Protein 6EWN (pdb70)

Sequence (198 aa):
SFLPAAELEETPEALLLKVELPGMMDPKDIDVQVTAEAVSISGERKSETKKTETEGMMKRTEFRRYGKFQRVIPLPVRIQNTSVKAEYKDGILHLTLPKAEEESFLPAAELEETPEALLLKVELPGMDPKDIDVQVTAEAVSISGERKSETKTETEGMKRTEFRYGKFQRVIPLPVRIQNTSVKAEYKDGILHLTLPKAEEE

Radius of gyration: 24.44 Å; Cα contacts (8 Å, |Δi|>4): 296; chains: 2; bounding box: 48×80×47 Å

InterPro domains:
  IPR002068 Alpha crystallin/Hsp20 domain [PF00011] (45-142)
  IPR002068 Alpha crystallin/Hsp20 domain [PS01031] 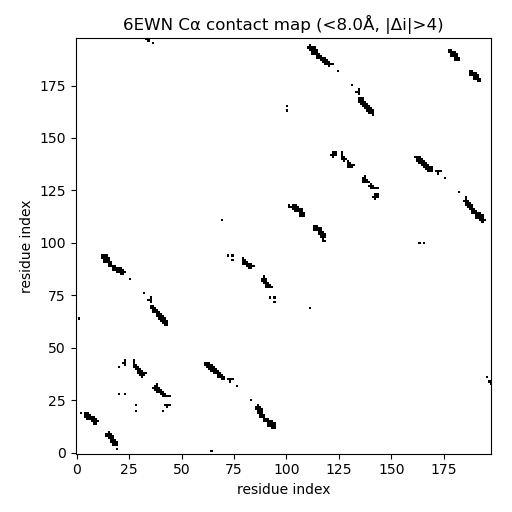(33-145)
  IPR008978 HSP20-like chaperone [G3DSA:2.60.40.790] (3-144)
  IPR008978 HSP20-like chaperone [SSF49764] (12-143)
  IPR031107 Small heat shock protein [PTHR11527] (38-138)

B-factor: mean 16.12, std 9.1, range [0.58, 52.55]

Structure (mmCIF, N/CA/C/O backbone):
data_6EWN
#
_entry.id   6EWN
#
_cell.length_a   88.650
_cell.length_b   88.650
_cell.length_c   114.300
_cell.angle_alpha   90.000
_cell.angle_beta   90.000
_cell.angle_gamma   90.000
#
_symmetry.space_group_name_H-M   'I 41'
#
loop_
_entity.id
_entity.type
_entity.pdbx_description
1 polymer HspA
2 non-polymer UREA
3 water water
#
loop_
_atom_site.group_PDB
_atom_site.id
_atom_site.type_symbol
_atom_site.label_atom_id
_atom_site.label_alt_id
_atom_site.label_comp_id
_atom_site.label_asym_id
_atom_site.label_entity_id
_atom_site.label_seq_id
_atom_site.pdbx_PDB_ins_code
_atom_site.Cartn_x
_atom_site.Cartn_y
_atom_site.Cartn_z
_atom_site.occupancy
_atom_site.B_iso_or_equiv
_atom_site.auth_seq_id
_atom_site.auth_comp_id
_atom_site.auth_asym_id
_atom_site.auth_atom_id
_atom_site.pdbx_PDB_model_num
ATOM 1 N N . SER A 1 1 ? 22.945 -29.591 -4.209 1.00 3.51 37 SER A N 1
ATOM 2 C CA . SER A 1 1 ? 22.573 -28.621 -5.231 1.00 22.55 37 SER A CA 1
ATOM 3 C C . SER A 1 1 ? 21.074 -28.686 -5.411 1.00 15.49 37 SER A C 1
ATOM 4 O O . SER A 1 1 ? 20.415 -29.527 -4.791 1.00 19.60 37 SER A O 1
ATOM 7 N N . PHE A 1 2 ? 20.566 -27.790 -6.261 1.00 22.73 38 PHE A N 1
ATOM 8 C CA . PHE A 1 2 ? 19.136 -27.581 -6.500 1.00 9.57 38 PHE A CA 1
ATOM 9 C C . PHE A 1 2 ? 18.772 -27.838 -7.978 1.00 9.64 38 PHE A C 1
ATOM 10 O O . PHE A 1 2 ? 19.478 -28.611 -8.625 1.00 7.62 38 PHE A O 1
ATOM 18 N N . LEU A 1 3 ? 17.633 -27.311 -8.499 1.00 21.25 39 LEU A N 1
ATOM 19 C CA . LEU A 1 3 ? 17.327 -27.327 -9.943 1.00 8.63 39 LEU A CA 1
ATOM 20 C C . LEU A 1 3 ? 16.793 -25.984 -10.452 1.00 23.94 39 LEU A C 1
ATOM 21 O O . LEU A 1 3 ? 16.055 -25.274 -9.747 1.00 7.15 39 LEU A O 1
ATOM 26 N N . PRO A 1 4 ? 17.138 -25.612 -11.724 1.00 27.08 40 PRO A N 1
ATOM 27 C CA . PRO A 1 4 ? 16.484 -24.463 -12.359 1.00 34.69 40 PRO A CA 1
ATOM 28 C C . PRO A 1 4 ? 15.106 -24.853 -12.892 1.00 41.39 40 PRO A C 1
ATOM 29 O O . PRO A 1 4 ? 14.203 -24.014 -13.026 1.00 24.90 40 PRO A O 1
ATOM 33 N N . ALA A 1 5 ? 14.939 -26.153 -13.191 1.00 30.68 41 ALA A N 1
ATOM 34 C CA . ALA A 1 5 ? 13.707 -26.704 -13.754 1.00 14.63 41 ALA A CA 1
ATOM 35 C C . ALA A 1 5 ? 12.768 -27.245 -12.695 1.00 20.10 41 ALA A C 1
ATOM 36 O O . ALA A 1 5 ? 11.977 -28.160 -12.980 1.00 17.90 41 ALA A O 1
ATOM 38 N N . ALA A 1 6 ? 12.857 -26.740 -11.467 1.00 15.18 42 ALA A N 1
ATOM 39 C CA . ALA A 1 6 ? 11.972 -27.160 -10.385 1.00 16.86 42 ALA A CA 1
ATOM 40 C C . ALA A 1 6 ? 11.185 -25.908 -9.965 1.00 16.77 42 ALA A C 1
ATOM 41 O O . ALA A 1 6 ? 11.656 -25.050 -9.207 1.00 15.71 42 ALA A O 1
ATOM 43 N N . GLU A 1 7 ? 9.990 -25.763 -10.516 1.00 15.23 43 GLU A N 1
ATOM 44 C CA . GLU A 1 7 ? 9.214 -24.554 -10.309 1.00 12.07 43 GLU A CA 1
ATOM 45 C C . GLU A 1 7 ? 7.834 -24.892 -9.771 1.00 17.77 43 GLU A C 1
ATOM 46 O O . GLU A 1 7 ? 7.240 -25.895 -10.166 1.00 18.64 43 GLU A O 1
ATOM 52 N N . LEU A 1 8 ? 7.330 -24.065 -8.853 1.00 12.14 44 LEU A N 1
ATOM 53 C CA . LEU A 1 8 ? 6.044 -24.323 -8.199 1.00 16.09 44 LEU A CA 1
ATOM 54 C C . LEU A 1 8 ? 5.011 -23.310 -8.694 1.00 13.42 44 LEU A C 1
ATOM 55 O O . LEU A 1 8 ? 5.092 -22.110 -8.404 1.00 7.43 44 LEU A O 1
ATOM 60 N N . GLU A 1 9 ? 4.033 -23.812 -9.431 1.00 18.72 45 GLU A N 1
ATOM 61 C CA . GLU A 1 9 ? 2.930 -23.031 -9.951 1.00 4.54 45 GLU A CA 1
ATOM 62 C C . GLU A 1 9 ? 1.765 -22.984 -8.973 1.00 11.42 45 GLU A C 1
ATOM 63 O O . GLU A 1 9 ? 1.970 -23.106 -7.765 1.00 15.30 45 GLU A O 1
ATOM 69 N N . GLU A 1 10 ? 0.545 -22.780 -9.489 1.00 16.14 46 GLU A N 1
ATOM 70 C CA . GLU A 1 10 ? -0.689 -22.721 -8.700 1.00 19.81 46 GLU A CA 1
ATOM 71 C C . GLU A 1 10 ? -1.719 -21.889 -9.451 1.00 28.78 46 GLU A C 1
ATOM 72 O O . GLU A 1 10 ? -2.167 -20.855 -8.950 1.00 39.27 46 GLU A O 1
ATOM 78 N N . THR A 1 11 ? -2.087 -22.305 -10.662 1.00 32.07 47 THR A N 1
ATOM 79 C CA . THR A 1 11 ? -3.199 -21.643 -11.338 1.00 12.43 47 THR A CA 1
ATOM 80 C C . THR A 1 11 ? -4.430 -21.845 -10.469 1.00 15.96 47 THR A C 1
ATOM 81 O O . THR A 1 11 ? -4.393 -22.659 -9.536 1.00 25.21 47 THR A O 1
ATOM 85 N N . PRO A 1 12 ? -5.534 -21.141 -10.726 1.00 12.00 48 PRO A N 1
ATOM 86 C CA . PRO A 1 12 ? -6.660 -21.209 -9.784 1.00 23.68 48 PRO A CA 1
ATOM 87 C C . PRO A 1 12 ? -7.264 -22.588 -9.701 1.00 13.03 48 PRO A C 1
ATOM 88 O O . PRO A 1 12 ? -8.075 -22.834 -8.802 1.00 16.65 48 PRO A O 1
ATOM 92 N N . GLU A 1 13 ? -6.900 -23.486 -10.617 1.00 14.40 49 GLU A N 1
ATOM 93 C CA . GLU A 1 13 ? -7.556 -24.779 -10.757 1.00 21.33 49 GLU A CA 1
ATOM 94 C C . GLU A 1 13 ? -6.693 -25.939 -10.270 1.00 19.32 49 GLU A C 1
ATOM 95 O O . GLU A 1 13 ? -6.994 -27.095 -10.560 1.00 25.13 49 GLU A O 1
ATOM 101 N N . ALA A 1 14 ? -5.619 -25.655 -9.542 1.00 37.29 50 ALA A N 1
ATOM 102 C CA . ALA A 1 14 ? -4.847 -26.696 -8.874 1.00 20.73 50 ALA A CA 1
ATOM 103 C C . ALA A 1 14 ? -3.552 -26.086 -8.359 1.00 15.44 50 ALA A C 1
ATOM 104 O O . ALA A 1 14 ? -3.084 -25.076 -8.894 1.00 7.69 50 ALA A O 1
ATOM 106 N N . LEU A 1 15 ? -3.047 -26.650 -7.263 1.00 16.57 51 LEU A N 1
ATOM 107 C CA . LEU A 1 15 ? -1.657 -26.516 -6.848 1.00 14.95 51 LEU A CA 1
ATOM 108 C C . LEU A 1 15 ? -0.831 -27.583 -7.562 1.00 17.02 51 LEU A C 1
ATOM 109 O O . LEU A 1 15 ? -0.956 -28.787 -7.286 1.00 7.67 51 LEU A O 1
ATOM 114 N N . LEU A 1 16 ? 0.022 -27.112 -8.469 1.00 6.59 52 LEU A N 1
ATOM 115 C CA . LEU A 1 16 ? 0.913 -27.888 -9.311 1.00 5.20 52 LEU A CA 1
ATOM 116 C C . LEU A 1 16 ? 2.361 -27.488 -9.021 1.00 7.18 52 LEU A C 1
ATOM 117 O O . LEU A 1 16 ? 2.647 -26.917 -7.974 1.00 10.71 52 LEU A O 1
ATOM 122 N N . LEU A 1 17 ? 3.259 -27.752 -9.967 1.00 20.50 53 LEU A N 1
ATOM 123 C CA . LEU A 1 17 ? 4.711 -27.598 -9.854 1.00 25.33 53 LEU A CA 1
ATOM 124 C C . LEU A 1 17 ? 5.340 -28.510 -10.899 1.00 35.69 53 LEU A C 1
ATOM 125 O O . LEU A 1 17 ? 4.812 -29.595 -11.190 1.00 14.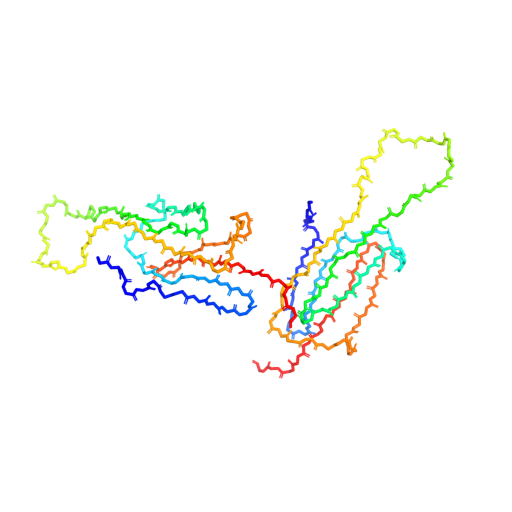64 53 LEU A O 1
ATOM 130 N N . LYS A 1 18 ? 6.467 -28.069 -11.459 1.00 52.55 54 LYS A N 1
ATOM 131 C CA . LYS A 1 18 ? 7.273 -28.844 -12.390 1.00 24.29 54 LYS A CA 1
ATOM 132 C C . LYS A 1 18 ? 8.527 -29.365 -11.707 1.00 12.71 54 LYS A C 1
ATOM 133 O O . LYS A 1 18 ? 9.115 -28.700 -10.857 1.00 24.08 54 LYS A O 1
ATOM 139 N N . VAL A 1 19 ? 8.959 -30.545 -12.130 1.00 24.94 55 VAL A N 1
ATOM 140 C CA . VAL A 1 19 ? 10.117 -31.203 -11.550 1.00 18.76 55 VAL A CA 1
ATOM 141 C C . VAL A 1 19 ? 10.979 -31.749 -12.666 1.00 14.25 55 VAL A C 1
ATOM 142 O O . VAL A 1 19 ? 10.470 -32.336 -13.626 1.00 5.42 55 VAL A O 1
ATOM 146 N N . GLU A 1 20 ? 12.292 -31.574 -12.500 1.00 14.34 56 GLU A N 1
ATOM 147 C CA . GLU A 1 20 ? 13.314 -32.108 -13.395 1.00 4.57 56 GLU A CA 1
ATOM 148 C C . GLU A 1 20 ? 13.856 -33.369 -12.741 1.00 18.01 56 GLU A C 1
ATOM 149 O O . GLU A 1 20 ? 14.949 -33.405 -12.154 1.00 12.52 56 GLU A O 1
ATOM 155 N N . LEU A 1 21 ? 13.036 -34.396 -12.853 1.00 20.35 57 LEU A N 1
ATOM 156 C CA . LEU A 1 21 ? 13.299 -35.784 -12.565 1.00 10.38 57 LEU A CA 1
ATOM 157 C C . LEU A 1 21 ? 13.320 -36.586 -13.865 1.00 18.52 57 LEU A C 1
ATOM 158 O O . LEU A 1 21 ? 12.441 -37.442 -14.034 1.00 27.13 57 LEU A O 1
ATOM 163 N N . PRO A 1 22 ? 14.291 -36.350 -14.789 1.00 14.08 58 PRO A N 1
ATOM 164 C CA . PRO A 1 22 ? 14.320 -37.113 -16.052 1.00 11.14 58 PRO A CA 1
ATOM 165 C C . PRO A 1 22 ? 14.776 -38.557 -15.904 1.00 16.21 58 PRO A C 1
ATOM 166 O O . PRO A 1 22 ? 15.668 -38.880 -15.118 1.00 38.37 58 PRO A O 1
ATOM 170 N N . GLY A 1 23 ? 14.174 -39.418 -16.737 1.00 25.94 59 GLY A N 1
ATOM 171 C CA . GLY A 1 23 ? 14.447 -40.845 -16.817 1.00 15.23 59 GLY A CA 1
ATOM 172 C C . GLY A 1 23 ? 14.616 -41.531 -15.491 1.00 15.86 59 GLY A C 1
ATOM 173 O O . GLY A 1 23 ? 15.726 -41.580 -14.968 1.00 10.75 59 GLY A O 1
ATOM 174 N N . MET A 1 24 ? 13.483 -42.048 -15.020 1.00 18.86 60 MET A N 1
ATOM 175 C CA A MET A 1 24 ? 13.667 -42.793 -13.590 0.50 28.74 60 MET A CA 1
ATOM 176 C CA B MET A 1 24 ? 13.738 -42.753 -13.624 0.50 28.74 60 MET A CA 1
ATOM 177 C C . MET A 1 24 ? 12.382 -43.508 -13.057 1.00 28.40 60 MET A C 1
ATOM 178 O O . MET A 1 24 ? 11.481 -43.131 -12.253 1.00 24.56 60 MET A O 1
ATOM 187 N N . ASP A 1 25 ? 12.200 -44.571 -13.856 1.00 33.34 61 ASP A N 1
ATOM 188 C CA . ASP A 1 25 ? 11.010 -45.384 -13.703 1.00 25.84 61 ASP A CA 1
ATOM 189 C C . ASP A 1 25 ? 10.434 -45.162 -12.311 1.00 28.00 61 ASP A C 1
ATOM 190 O O . ASP A 1 25 ? 11.102 -44.600 -11.441 1.00 19.31 61 ASP A O 1
ATOM 195 N N . PRO A 1 26 ? 9.237 -45.584 -12.056 1.00 14.17 62 PRO A N 1
ATOM 196 C CA . PRO A 1 26 ? 8.659 -45.397 -10.716 1.00 31.92 62 PRO A CA 1
ATOM 197 C C . PRO A 1 26 ? 9.578 -45.824 -9.579 1.00 22.60 62 PRO A C 1
ATOM 198 O O . PRO A 1 26 ? 9.407 -45.403 -8.427 1.00 10.40 62 PRO A O 1
ATOM 202 N N . LYS A 1 27 ? 10.552 -46.675 -9.904 1.00 38.17 63 LYS A N 1
ATOM 203 C CA . LYS A 1 27 ? 11.469 -47.243 -8.938 1.00 14.75 63 LYS A CA 1
ATOM 204 C C . LYS A 1 27 ? 12.673 -46.375 -8.733 1.00 13.77 63 LYS A C 1
ATOM 205 O O . LYS A 1 27 ? 13.598 -46.780 -8.027 1.00 17.68 63 LYS A O 1
ATOM 211 N N . ASP A 1 28 ? 12.686 -45.210 -9.362 1.00 33.48 64 ASP A N 1
ATOM 212 C CA . ASP A 1 28 ? 13.766 -44.253 -9.245 1.00 15.67 64 ASP A CA 1
ATOM 213 C C . ASP A 1 28 ? 13.318 -42.911 -8.682 1.00 13.28 64 ASP A C 1
ATOM 214 O O . ASP A 1 28 ? 14.158 -42.028 -8.470 1.00 12.95 64 ASP A O 1
ATOM 219 N N . ILE A 1 29 ? 12.027 -42.723 -8.441 1.00 21.68 65 ILE A N 1
ATOM 220 C CA . ILE A 1 29 ? 11.535 -41.505 -7.809 1.00 22.77 65 ILE A CA 1
ATOM 221 C C . ILE A 1 29 ? 10.844 -41.872 -6.496 1.00 17.99 65 ILE A C 1
ATOM 222 O O . ILE A 1 29 ? 10.720 -43.051 -6.155 1.00 13.29 65 ILE A O 1
ATOM 227 N N . ASP A 1 30 ? 10.390 -40.865 -5.750 1.00 14.91 66 ASP A N 1
ATOM 228 C CA . ASP A 1 30 ? 9.587 -41.090 -4.558 1.00 17.44 66 ASP A CA 1
ATOM 229 C C . ASP A 1 30 ? 8.939 -39.777 -4.167 1.00 18.22 66 ASP A C 1
ATOM 230 O O . ASP A 1 30 ? 9.558 -38.718 -4.299 1.00 19.06 66 ASP A O 1
ATOM 235 N N . VAL A 1 31 ? 7.696 -39.859 -3.684 1.00 31.10 67 VAL A N 1
ATOM 236 C CA . VAL A 1 31 ? 6.877 -38.682 -3.401 1.00 23.73 67 VAL A CA 1
ATOM 237 C C . VAL A 1 31 ? 6.099 -38.948 -2.128 1.00 8.69 67 VAL A C 1
ATOM 238 O O . VAL A 1 31 ? 5.193 -39.775 -2.130 1.00 11.06 67 VAL A O 1
ATOM 242 N N . GLN A 1 32 ? 6.422 -38.236 -1.061 1.00 10.05 68 GLN A N 1
ATOM 243 C CA . GLN A 1 32 ? 5.787 -38.435 0.231 1.00 6.40 68 GLN A CA 1
ATOM 244 C C . GLN A 1 32 ? 5.292 -37.104 0.75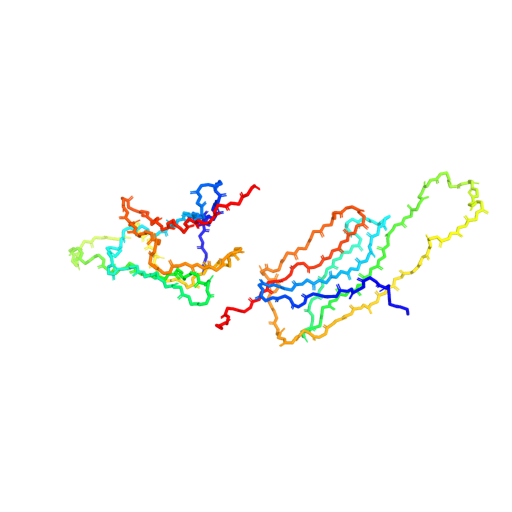8 1.00 17.64 68 GLN A C 1
ATOM 245 O O . GLN A 1 32 ? 5.936 -36.080 0.536 1.00 21.14 68 GLN A O 1
ATOM 251 N N . VAL A 1 33 ? 4.135 -37.110 1.427 1.00 25.23 69 VAL A N 1
ATOM 252 C CA . VAL A 1 33 ? 3.662 -35.946 2.171 1.00 22.84 69 VAL A CA 1
ATOM 253 C C . VAL A 1 33 ? 3.732 -36.227 3.663 1.00 16.60 69 VAL A C 1
ATOM 254 O O . VAL A 1 33 ? 3.246 -37.256 4.139 1.00 7.69 69 VAL A O 1
ATOM 258 N N . THR A 1 34 ? 4.313 -35.294 4.408 1.00 19.72 70 THR A N 1
ATOM 259 C CA . THR A 1 34 ? 4.546 -35.515 5.826 1.00 24.93 70 THR A CA 1
ATOM 260 C C . THR A 1 34 ? 4.189 -34.220 6.542 1.00 22.82 70 THR A C 1
ATOM 261 O O . THR A 1 34 ? 5.005 -33.299 6.613 1.00 23.14 70 THR A O 1
ATOM 265 N N . ALA A 1 35 ? 2.969 -34.174 7.084 1.00 30.98 71 ALA A N 1
ATOM 266 C CA . ALA A 1 35 ? 2.372 -32.944 7.588 1.00 15.91 71 ALA A CA 1
ATOM 267 C C . ALA A 1 35 ? 2.415 -31.843 6.535 1.00 13.03 71 ALA A C 1
ATOM 268 O O . ALA A 1 35 ? 3.339 -31.028 6.551 1.00 20.33 71 ALA A O 1
ATOM 270 N N . GLU A 1 36 ? 1.422 -31.843 5.622 1.00 16.55 72 GLU A N 1
ATOM 271 C CA . GLU A 1 36 ? 1.276 -30.986 4.446 1.00 10.50 72 GLU A CA 1
ATOM 272 C C . GLU A 1 36 ? 2.583 -30.632 3.765 1.00 14.74 72 GLU A C 1
ATOM 273 O O . GLU A 1 36 ? 2.678 -29.573 3.130 1.00 19.41 72 GLU A O 1
ATOM 279 N N . ALA A 1 37 ? 3.581 -31.510 3.865 1.00 26.42 73 ALA A N 1
ATOM 280 C CA . ALA A 1 37 ? 4.930 -31.245 3.376 1.00 19.92 73 ALA A CA 1
ATOM 281 C C . ALA A 1 37 ? 5.288 -32.302 2.333 1.00 13.01 73 ALA A C 1
ATOM 282 O O . ALA A 1 37 ? 5.700 -33.412 2.678 1.00 14.35 73 ALA A O 1
ATOM 284 N N . VAL A 1 38 ? 5.168 -31.914 1.064 1.00 7.61 74 VAL A N 1
ATOM 285 C CA . VAL A 1 38 ? 5.363 -32.803 -0.071 1.00 11.43 74 VAL A CA 1
ATOM 286 C C . VAL A 1 38 ? 6.867 -32.922 -0.328 1.00 29.18 74 VAL A C 1
ATOM 287 O O . VAL A 1 38 ? 7.563 -31.908 -0.413 1.00 23.71 74 VAL A O 1
ATOM 291 N N . SER A 1 39 ? 7.385 -34.151 -0.422 1.00 8.70 75 SER A N 1
ATOM 292 C CA . SER A 1 39 ? 8.815 -34.378 -0.490 1.00 8.71 75 SER A CA 1
ATOM 293 C C . SER A 1 39 ? 9.232 -34.753 -1.902 1.00 6.15 75 SER A C 1
ATOM 294 O O . SER A 1 39 ? 8.585 -35.576 -2.553 1.00 4.84 75 SER A O 1
ATOM 297 N N . ILE A 1 40 ? 10.361 -34.177 -2.360 1.00 28.56 76 ILE A N 1
ATOM 298 C CA . ILE A 1 40 ? 11.059 -34.612 -3.587 1.00 12.93 76 ILE A CA 1
ATOM 299 C C . ILE A 1 40 ? 12.304 -35.430 -3.226 1.00 10.98 76 ILE A C 1
ATOM 300 O O . ILE A 1 40 ? 13.073 -35.068 -2.324 1.00 15.26 76 ILE A O 1
ATOM 305 N N . SER A 1 41 ? 12.511 -36.535 -3.947 1.00 17.23 77 SER A N 1
ATOM 306 C CA . SER A 1 41 ? 13.536 -37.518 -3.589 1.00 11.58 77 SER A CA 1
ATOM 307 C C . SER A 1 41 ? 13.613 -38.580 -4.669 1.00 17.19 77 SER A C 1
ATOM 308 O O . SER A 1 41 ? 12.568 -39.082 -5.102 1.00 17.94 77 SER A O 1
ATOM 311 N N . GLY A 1 42 ? 14.834 -38.892 -5.131 1.00 10.29 78 GLY A N 1
ATOM 312 C CA . GLY A 1 42 ? 15.026 -39.810 -6.248 1.00 12.50 78 GLY A CA 1
ATOM 313 C C . GLY A 1 42 ? 16.500 -39.997 -6.521 1.00 6.19 78 GLY A C 1
ATOM 314 O O . GLY A 1 42 ? 17.345 -39.350 -5.906 1.00 9.77 78 GLY A O 1
ATOM 315 N N . GLU A 1 43 ? 16.790 -40.934 -7.438 1.00 10.45 79 GLU A N 1
ATOM 316 C CA . GLU A 1 43 ? 18.133 -41.199 -7.972 1.00 2.96 79 GLU A CA 1
ATOM 317 C C . GLU A 1 43 ? 18.147 -42.076 -9.220 1.00 7.34 79 GLU A C 1
ATOM 318 O O . GLU A 1 43 ? 17.618 -43.190 -9.219 1.00 10.13 79 GLU A O 1
ATOM 324 N N . ARG A 1 44 ? 18.834 -41.618 -10.268 1.00 23.75 80 ARG A N 1
ATOM 325 C CA . ARG A 1 44 ? 18.992 -42.415 -11.483 1.00 14.75 80 ARG A CA 1
ATOM 326 C C . ARG A 1 44 ? 20.090 -43.461 -11.304 1.00 13.52 80 ARG A C 1
ATOM 327 O O . ARG A 1 44 ? 21.260 -43.110 -11.114 1.00 15.47 80 ARG A O 1
ATOM 335 N N . LYS A 1 45 ? 19.717 -44.736 -11.423 1.00 21.55 81 LYS A N 1
ATOM 336 C CA . LYS A 1 45 ? 20.636 -45.853 -11.257 1.00 31.45 81 LYS A CA 1
ATOM 337 C C . LYS A 1 45 ? 21.618 -45.933 -12.443 1.00 21.32 81 LYS A C 1
ATOM 338 O O . LYS A 1 45 ? 21.508 -45.228 -13.452 1.00 25.81 81 LYS A O 1
ATOM 344 N N . SER A 1 46 ? 22.605 -46.789 -12.326 1.00 24.00 82 SER A N 1
ATOM 345 C CA . SER A 1 46 ? 23.533 -46.912 -13.436 1.00 15.50 82 SER A CA 1
ATOM 346 C C . SER A 1 46 ? 22.833 -47.510 -14.657 1.00 18.39 82 SER A C 1
ATOM 347 O O . SER A 1 46 ? 22.176 -48.554 -14.577 1.00 18.79 82 SER A O 1
ATOM 350 N N . GLU A 1 47 ? 22.935 -46.815 -15.784 1.00 31.18 83 GLU A N 1
ATOM 351 C CA . GLU A 1 47 ? 22.584 -47.409 -17.073 1.00 15.03 83 GLU A CA 1
ATOM 352 C C . GLU A 1 47 ? 23.723 -48.340 -17.496 1.00 17.45 83 GLU A C 1
ATOM 353 O O . GLU A 1 47 ? 24.712 -47.924 -18.115 1.00 16.65 83 GLU A O 1
ATOM 359 N N . THR A 1 48 ? 23.582 -49.622 -17.133 1.00 14.11 84 THR A N 1
ATOM 360 C CA . THR A 1 48 ? 24.631 -50.626 -17.327 1.00 15.68 84 THR A CA 1
ATOM 361 C C . THR A 1 48 ? 24.560 -51.219 -18.734 1.00 19.64 84 THR A C 1
ATOM 362 O O . THR A 1 48 ? 24.436 -52.433 -18.946 1.00 11.76 84 THR A O 1
ATOM 366 N N . LYS A 1 49 ? 24.709 -50.316 -19.702 1.00 22.17 85 LYS A N 1
ATOM 367 C CA A LYS A 1 49 ? 24.707 -50.673 -21.113 0.72 21.65 85 LYS A CA 1
ATOM 368 C CA B LYS A 1 49 ? 24.711 -50.676 -21.112 0.28 21.59 85 LYS A CA 1
ATOM 369 C C . LYS A 1 49 ? 25.749 -51.769 -21.346 1.00 22.85 85 LYS A C 1
ATOM 370 O O . LYS A 1 49 ? 25.648 -52.856 -20.767 1.00 16.55 85 LYS A O 1
ATOM 381 N N . THR A 1 50 ? 26.768 -51.497 -22.166 1.00 19.02 86 THR A N 1
ATOM 382 C CA . THR A 1 50 ? 27.829 -52.447 -22.451 1.00 10.75 86 THR A CA 1
ATOM 383 C C . THR A 1 50 ? 28.990 -52.039 -21.564 1.00 11.15 86 THR A C 1
ATOM 384 O O . THR A 1 50 ? 29.516 -50.948 -21.701 1.00 14.94 86 THR A O 1
ATOM 388 N N . GLU A 1 51 ? 29.374 -52.888 -20.631 1.00 16.31 87 GLU A N 1
ATOM 389 C CA . GLU A 1 51 ? 30.357 -52.520 -19.622 1.00 2.97 87 GLU A CA 1
ATOM 390 C C . GLU A 1 51 ? 31.755 -52.261 -20.194 1.00 9.04 87 GLU A C 1
ATOM 391 O O . GLU A 1 51 ? 32.760 -52.309 -19.475 1.00 10.30 87 GLU A O 1
ATOM 397 N N . THR A 1 52 ? 31.825 -51.959 -21.483 1.00 11.78 88 THR A N 1
ATOM 398 C CA . THR A 1 52 ? 33.077 -51.754 -22.192 1.00 5.08 88 THR A CA 1
ATOM 399 C C . THR A 1 52 ? 33.032 -50.593 -23.173 1.00 8.70 88 THR A C 1
ATOM 400 O O . THR A 1 52 ? 34.097 -50.138 -23.577 1.00 3.66 88 THR A O 1
ATOM 404 N N . GLU A 1 53 ? 31.848 -50.074 -23.548 1.00 27.43 89 GLU A N 1
ATOM 405 C CA . GLU A 1 53 ? 31.682 -48.868 -24.375 1.00 30.34 89 GLU A CA 1
ATOM 406 C C . GLU A 1 53 ? 32.428 -47.656 -23.797 1.00 20.23 89 GLU A C 1
ATOM 407 O O . GLU A 1 53 ? 33.265 -47.808 -22.900 1.00 13.56 89 GLU A O 1
ATOM 413 N N . GLY A 1 54 ? 32.143 -46.460 -24.303 1.00 29.38 90 GLY A N 1
ATOM 414 C CA . GLY A 1 54 ? 32.821 -45.256 -23.820 1.00 3.47 90 GLY A CA 1
ATOM 415 C C . GLY A 1 54 ? 31.908 -44.258 -23.140 1.00 6.36 90 GLY A C 1
ATOM 416 O O . GLY A 1 54 ? 30.692 -44.413 -23.121 1.00 6.84 90 GLY A O 1
ATOM 417 N N . MET A 1 55 ? 32.516 -43.213 -22.577 1.00 9.87 91 MET A N 1
ATOM 418 C CA A MET A 1 55 ? 32.140 -42.082 -21.754 0.50 11.31 91 MET A CA 1
ATOM 419 C CA B MET A 1 55 ? 32.152 -42.037 -21.668 0.50 11.31 91 MET A CA 1
ATOM 420 C C . MET A 1 55 ? 33.189 -40.635 -21.863 1.00 12.72 91 MET A C 1
ATOM 421 O O . MET A 1 55 ? 33.165 -39.606 -21.194 1.00 9.87 91 MET A O 1
ATOM 430 N N . LYS A 1 56 ? 33.427 -40.639 -23.178 1.00 16.32 92 LYS A N 1
ATOM 431 C CA . LYS A 1 56 ? 33.976 -39.492 -23.914 1.00 8.83 92 LYS A CA 1
ATOM 432 C C . LYS A 1 56 ? 33.490 -38.252 -23.187 1.00 11.63 92 LYS A C 1
ATOM 433 O O . LYS A 1 56 ? 34.141 -37.723 -22.361 1.00 16.42 92 LYS A O 1
ATOM 439 N N . ARG A 1 57 ? 32.288 -37.841 -23.525 1.00 29.58 93 ARG A N 1
ATOM 440 C CA . ARG A 1 57 ? 31.619 -36.761 -22.794 1.00 26.66 93 ARG A CA 1
ATOM 441 C C . ARG A 1 57 ? 30.447 -37.378 -22.043 1.00 14.10 93 ARG A C 1
ATOM 442 O O . ARG A 1 57 ? 29.441 -37.767 -22.644 1.00 12.47 93 ARG A O 1
ATOM 450 N N . THR A 1 58 ? 30.609 -37.489 -20.724 1.00 31.46 94 THR A N 1
ATOM 451 C CA . THR A 1 58 ? 29.681 -38.185 -19.844 1.00 18.97 94 THR A CA 1
ATOM 452 C C . THR A 1 58 ? 29.076 -37.254 -18.790 1.00 33.82 94 THR A C 1
ATOM 453 O O . THR A 1 58 ? 28.555 -37.725 -17.765 1.00 30.06 94 THR A O 1
ATOM 457 N N . GLU A 1 59 ? 29.109 -35.944 -19.059 1.00 29.58 95 GLU A N 1
ATOM 458 C CA . GLU A 1 59 ? 28.721 -34.841 -18.168 1.00 16.50 95 GLU A CA 1
ATOM 459 C C . GLU A 1 59 ? 27.442 -35.050 -17.344 1.00 31.75 95 GLU A C 1
ATOM 460 O O . GLU A 1 59 ? 26.781 -34.067 -16.987 1.00 43.25 95 GLU A O 1
ATOM 466 N N . PHE A 1 60 ? 27.133 -36.293 -16.947 1.00 38.31 96 PHE A N 1
ATOM 467 C CA . PHE A 1 60 ? 25.773 -36.706 -16.607 1.00 13.34 96 PHE A CA 1
ATOM 468 C C . PHE A 1 60 ? 25.663 -37.138 -15.153 1.00 19.40 96 PHE A C 1
ATOM 469 O O . PHE A 1 60 ? 25.051 -38.172 -14.846 1.00 13.19 96 PHE A O 1
ATOM 477 N N . ARG A 1 61 ? 26.231 -36.322 -14.262 1.00 21.81 97 ARG A N 1
ATOM 478 C CA A ARG A 1 61 ? 26.382 -36.669 -12.844 0.63 14.56 97 ARG A CA 1
ATOM 479 C CA B ARG A 1 61 ? 26.379 -36.679 -12.847 0.37 14.38 97 ARG A CA 1
ATOM 480 C C . ARG A 1 61 ? 25.090 -36.352 -12.087 1.00 18.99 97 ARG A C 1
ATOM 481 O O . ARG A 1 61 ? 24.988 -35.408 -11.294 1.00 6.68 97 ARG A O 1
ATOM 496 N N . TYR A 1 62 ? 24.086 -37.177 -12.326 1.00 26.10 98 TYR A N 1
ATOM 497 C CA . TYR A 1 62 ? 22.846 -37.054 -11.593 1.00 10.04 98 TYR A CA 1
ATOM 498 C C . TYR A 1 62 ? 22.884 -37.966 -10.378 1.00 24.82 98 TYR A C 1
ATOM 499 O O . TYR A 1 62 ? 23.546 -39.010 -10.386 1.00 19.31 98 TYR A O 1
ATOM 508 N N . GLY A 1 63 ? 22.147 -37.559 -9.345 1.00 22.95 99 GLY A N 1
ATOM 509 C CA . GLY A 1 63 ? 22.075 -38.259 -8.086 1.00 19.79 99 GLY A CA 1
ATOM 510 C C . GLY A 1 63 ? 20.763 -38.003 -7.379 1.00 5.38 99 GLY A C 1
ATOM 511 O O . GLY A 1 63 ? 19.734 -38.066 -8.034 1.00 3.83 99 GLY A O 1
ATOM 512 N N . LYS A 1 64 ? 20.806 -37.715 -6.065 1.00 7.58 100 LYS A N 1
ATOM 513 C CA . LYS A 1 64 ? 19.656 -37.716 -5.162 1.00 16.00 100 LYS A CA 1
ATOM 514 C C . LYS A 1 64 ? 19.396 -36.337 -4.576 1.00 16.63 100 LYS A C 1
ATOM 515 O O . LYS A 1 64 ? 20.291 -35.499 -4.496 1.00 22.09 100 LYS A O 1
ATOM 521 N N . PHE A 1 65 ? 18.159 -36.129 -4.127 1.00 6.22 101 PHE A N 1
ATOM 522 C CA . PHE A 1 65 ? 17.659 -34.798 -3.853 1.00 19.30 101 PHE A CA 1
ATOM 523 C C . PHE A 1 65 ? 16.521 -34.910 -2.858 1.00 25.87 101 PHE A C 1
ATOM 524 O O . PHE A 1 65 ? 15.573 -35.649 -3.110 1.00 7.89 101 PHE A O 1
ATOM 532 N N . GLN A 1 66 ? 16.601 -34.152 -1.762 1.00 28.11 102 GLN A N 1
ATOM 533 C CA . GLN A 1 66 ? 15.637 -34.214 -0.667 1.00 16.50 102 GLN A CA 1
ATOM 534 C C . GLN A 1 66 ? 14.963 -32.849 -0.539 1.00 36.39 102 GLN A C 1
ATOM 535 O O . GLN A 1 66 ? 15.240 -32.071 0.397 1.00 39.09 102 GLN A O 1
ATOM 541 N N . ARG A 1 67 ? 14.069 -32.566 -1.487 1.00 29.77 103 ARG A N 1
ATOM 542 C CA . ARG A 1 67 ? 13.360 -31.299 -1.591 1.00 17.61 103 ARG A CA 1
ATOM 543 C C . ARG A 1 67 ? 11.969 -31.487 -1.040 1.00 12.90 103 ARG A C 1
ATOM 544 O O . ARG A 1 67 ? 11.461 -32.602 -0.943 1.00 26.67 103 ARG A O 1
ATOM 552 N N . VAL A 1 68 ? 11.345 -30.381 -0.690 1.00 14.88 104 VAL A N 1
ATOM 553 C CA . VAL A 1 68 ? 10.000 -30.459 -0.172 1.00 10.40 104 VAL A CA 1
ATOM 554 C C . VAL A 1 68 ? 9.138 -29.363 -0.803 1.00 13.29 104 VAL A C 1
ATOM 555 O O . VAL A 1 68 ? 8.545 -29.564 -1.874 1.00 14.86 104 VAL A O 1
ATOM 559 N N . ILE A 1 69 ? 9.098 -28.200 -0.150 1.00 16.15 105 ILE A N 1
ATOM 560 C CA . ILE A 1 69 ? 8.325 -27.013 -0.505 1.00 18.33 105 ILE A CA 1
ATOM 561 C C . ILE A 1 69 ? 7.084 -26.876 0.377 1.00 28.06 105 ILE A C 1
ATOM 562 O O . ILE A 1 69 ? 6.195 -27.750 0.352 1.00 20.67 105 ILE A O 1
ATOM 567 N N . PRO A 1 70 ? 6.955 -25.783 1.126 1.00 11.64 106 PRO A N 1
ATOM 568 C CA . PRO A 1 70 ? 5.717 -25.542 1.875 1.00 7.50 106 PRO A CA 1
ATOM 569 C C . PRO A 1 70 ? 4.538 -25.156 0.980 1.00 13.24 106 PRO A C 1
ATOM 570 O O . PRO A 1 70 ? 4.680 -24.599 -0.115 1.00 6.06 106 PRO A O 1
ATOM 574 N N . LEU A 1 71 ? 3.349 -25.402 1.515 1.00 5.87 107 LEU A N 1
ATOM 575 C CA . LEU A 1 71 ? 2.076 -25.225 0.845 1.00 11.09 107 LEU A CA 1
ATOM 576 C C . LEU A 1 71 ? 1.223 -24.163 1.556 1.00 9.43 107 LEU A C 1
ATOM 577 O O . LEU A 1 71 ? 1.447 -23.878 2.736 1.00 10.49 107 LEU A O 1
ATOM 582 N N . PRO A 1 72 ? 0.202 -23.605 0.894 1.00 6.63 108 PRO A N 1
ATOM 583 C CA . PRO A 1 72 ? -0.793 -22.765 1.592 1.00 2.18 108 PRO A CA 1
ATOM 584 C C . PRO A 1 72 ? -1.936 -23.492 2.269 1.00 4.71 108 PRO A C 1
ATOM 585 O O . PRO A 1 72 ? -2.691 -22.852 3.023 1.00 12.20 108 PRO A O 1
ATOM 589 N N . VAL A 1 73 ? -2.079 -24.784 2.022 1.00 4.31 109 VAL A N 1
ATOM 590 C CA . VAL A 1 73 ? -3.235 -25.540 2.448 1.00 6.13 109 VAL A CA 1
ATOM 591 C C . VAL A 1 73 ? -2.785 -26.938 2.802 1.00 4.53 109 VAL A C 1
ATOM 592 O O . VAL A 1 73 ? -1.933 -27.510 2.124 1.00 5.26 109 VAL A O 1
ATOM 596 N N . ARG A 1 74 ? -3.420 -27.502 3.836 1.00 24.25 110 ARG A N 1
ATOM 597 C CA . ARG A 1 74 ? -3.298 -28.923 4.160 1.00 18.65 110 ARG A CA 1
ATOM 598 C C . ARG A 1 74 ? -3.821 -29.788 3.025 1.00 28.40 110 ARG A C 1
ATOM 599 O O . ARG A 1 74 ? -4.901 -29.542 2.469 1.00 33.75 110 ARG A O 1
ATOM 607 N N . ILE A 1 75 ? -3.086 -30.860 2.751 1.00 20.06 111 ILE A N 1
ATOM 608 C CA . ILE A 1 75 ? -3.304 -31.662 1.559 1.00 28.03 111 ILE A CA 1
ATOM 609 C C . ILE A 1 75 ? -4.281 -32.800 1.807 1.00 30.31 111 ILE A C 1
ATOM 610 O O . ILE A 1 75 ? -4.837 -32.934 2.909 1.00 12.45 111 ILE A O 1
ATOM 615 N N . GLN A 1 76 ? -4.466 -33.643 0.782 1.00 14.50 112 GLN A N 1
ATOM 616 C CA . GLN A 1 76 ? -5.179 -34.907 0.936 1.00 16.22 112 GLN A CA 1
ATOM 617 C C . GLN A 1 76 ? -4.443 -36.009 0.186 1.00 13.30 112 GLN A C 1
ATOM 618 O O . GLN A 1 76 ? -4.407 -36.025 -1.043 1.00 14.26 112 GLN A O 1
ATOM 624 N N . ASN A 1 77 ? -3.870 -36.940 0.933 1.00 14.57 113 ASN A N 1
ATOM 625 C CA . ASN A 1 77 ? -3.074 -38.000 0.345 1.00 10.38 113 ASN A CA 1
ATOM 626 C C . ASN A 1 77 ? -3.775 -38.641 -0.838 1.00 20.74 113 ASN A C 1
ATOM 627 O O . ASN A 1 77 ? -3.182 -38.839 -1.901 1.00 30.90 113 ASN A O 1
ATOM 632 N N . THR A 1 78 ? -5.046 -38.983 -0.657 1.00 19.67 114 THR A N 1
ATOM 633 C CA . THR A 1 78 ? -5.825 -39.640 -1.707 1.00 15.25 114 THR A CA 1
ATOM 634 C C . THR A 1 78 ? -6.087 -38.780 -2.947 1.00 11.26 114 THR A C 1
ATOM 635 O O . THR A 1 78 ? -5.312 -38.807 -3.903 1.00 9.56 114 THR A O 1
ATOM 639 N N . SER A 1 79 ? -7.192 -38.037 -2.913 1.00 17.68 115 SER A N 1
ATOM 640 C CA . SER A 1 79 ? -7.642 -37.166 -4.007 1.00 12.79 115 SER A CA 1
ATOM 641 C C . SER A 1 79 ? -6.588 -36.711 -5.023 1.00 17.58 115 SER A C 1
ATOM 642 O O . SER A 1 79 ? -6.911 -36.481 -6.189 1.00 10.53 115 SER A O 1
ATOM 645 N N . VAL A 1 80 ? -5.341 -36.573 -4.589 1.00 16.17 116 VAL A N 1
ATOM 646 C CA . VAL A 1 80 ? -4.272 -36.123 -5.478 1.00 14.78 116 VAL A CA 1
ATOM 647 C C . VAL A 1 80 ? -3.746 -37.206 -6.422 1.00 12.44 116 VAL A C 1
ATOM 648 O O . VAL A 1 80 ? -3.583 -38.363 -6.034 1.00 10.02 116 VAL A O 1
ATOM 652 N N . LYS A 1 81 ? -3.478 -36.808 -7.664 1.00 17.67 117 LYS A N 1
ATOM 653 C CA . LYS A 1 81 ? -2.941 -37.705 -8.685 1.00 25.66 117 LYS A CA 1
ATOM 654 C C . LYS A 1 81 ? -1.429 -37.639 -8.872 1.00 22.45 117 LYS A C 1
ATOM 655 O O . LYS A 1 81 ? -0.772 -36.625 -8.619 1.00 18.59 117 LYS A O 1
ATOM 661 N N . ALA A 1 82 ? -0.896 -38.748 -9.394 1.00 20.66 118 ALA A N 1
ATOM 662 C CA . ALA A 1 82 ? 0.541 -38.958 -9.545 1.00 18.31 118 ALA A CA 1
ATOM 663 C C . ALA A 1 82 ? 0.820 -39.559 -10.910 1.00 16.54 118 ALA A C 1
ATOM 664 O O . ALA A 1 82 ? 0.372 -40.669 -11.207 1.00 7.66 118 ALA A O 1
ATOM 666 N N . GLU A 1 83 ? 1.603 -38.854 -11.718 1.00 39.77 119 GLU A N 1
ATOM 667 C CA . GLU A 1 83 ? 1.987 -39.382 -13.017 1.00 32.32 119 GLU A CA 1
ATOM 668 C C . GLU A 1 83 ? 3.296 -38.739 -13.462 1.00 21.19 119 GLU A C 1
ATOM 669 O O . GLU A 1 83 ? 3.421 -37.511 -13.509 1.00 6.57 119 GLU A O 1
ATOM 675 N N . TYR A 1 84 ? 4.265 -39.589 -13.755 1.00 17.75 120 TYR A N 1
ATOM 676 C CA . TYR A 1 84 ? 5.477 -39.219 -14.450 1.00 17.10 120 TYR A CA 1
ATOM 677 C C . TYR A 1 84 ? 5.349 -39.695 -15.897 1.00 18.30 120 TYR A C 1
ATOM 678 O O . TYR A 1 84 ? 4.764 -40.764 -16.156 1.00 5.95 120 TYR A O 1
ATOM 687 N N . LYS A 1 85 ? 5.868 -38.870 -16.834 1.00 8.85 121 LYS A N 1
ATOM 688 C CA . LYS A 1 85 ? 5.841 -39.143 -18.273 1.00 14.90 121 LYS A CA 1
ATOM 689 C C . LYS A 1 85 ? 7.219 -39.018 -18.922 1.00 6.26 121 LYS A C 1
ATOM 690 O O . LYS A 1 85 ? 8.223 -39.427 -18.337 1.00 10.64 121 LYS A O 1
ATOM 696 N N . ASP A 1 86 ? 7.274 -38.469 -20.130 1.00 10.06 122 ASP A N 1
ATOM 697 C CA . ASP A 1 86 ? 8.439 -38.496 -20.997 1.00 9.48 122 ASP A CA 1
ATOM 698 C C . ASP A 1 86 ? 9.536 -37.627 -20.402 1.00 8.04 122 ASP A C 1
ATOM 699 O O . ASP A 1 86 ? 9.754 -36.508 -20.859 1.00 6.23 122 ASP A O 1
ATOM 704 N N . GLY A 1 87 ? 10.184 -38.093 -19.348 1.00 3.50 123 GLY A N 1
ATOM 705 C CA . GLY A 1 87 ? 11.288 -37.351 -18.775 1.00 21.28 123 GLY A CA 1
ATOM 706 C C . GLY A 1 87 ? 10.989 -36.377 -17.643 1.00 16.95 123 GLY A C 1
ATOM 707 O O . GLY A 1 87 ? 11.929 -35.841 -17.061 1.00 16.16 123 GLY A O 1
ATOM 708 N N . ILE A 1 88 ? 9.727 -36.139 -17.289 1.00 37.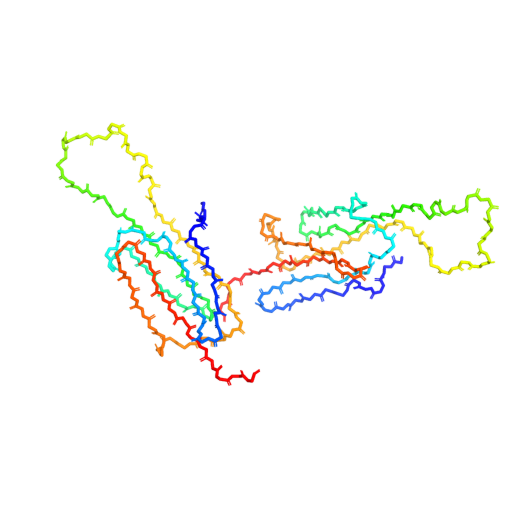93 124 ILE A N 1
ATOM 709 C CA . ILE A 1 88 ? 9.359 -35.100 -16.328 1.00 15.59 124 ILE A CA 1
ATOM 710 C C . ILE A 1 88 ? 8.380 -35.682 -15.329 1.00 17.93 124 ILE A C 1
ATOM 711 O O . ILE A 1 88 ? 7.596 -36.575 -15.666 1.00 24.43 124 ILE A O 1
ATOM 716 N N . LEU A 1 89 ? 8.398 -35.155 -14.106 1.00 17.56 125 LEU A N 1
ATOM 717 C CA . LEU A 1 89 ? 7.447 -35.556 -13.076 1.00 17.20 125 LEU A CA 1
ATOM 718 C C . LEU A 1 89 ? 6.355 -34.521 -12.959 1.00 5.78 125 LEU A C 1
ATOM 719 O O . LEU A 1 89 ? 6.608 -33.321 -13.099 1.00 22.65 125 LEU A O 1
ATOM 724 N N . HIS A 1 90 ? 5.143 -34.998 -12.711 1.00 5.44 126 HIS A N 1
ATOM 725 C CA . HIS A 1 90 ? 3.993 -34.125 -12.544 1.00 16.14 126 HIS A CA 1
ATOM 726 C C . HIS A 1 90 ? 3.012 -34.741 -11.545 1.00 20.37 126 HIS A C 1
ATOM 727 O O . HIS A 1 90 ? 2.275 -35.691 -11.857 1.00 14.89 126 HIS A O 1
ATOM 734 N N . LEU A 1 91 ? 3.015 -34.186 -10.333 1.00 27.90 127 LEU A N 1
ATOM 735 C CA . LEU A 1 91 ? 2.025 -34.482 -9.307 1.00 9.85 127 LEU A CA 1
ATOM 736 C C . LEU A 1 91 ? 1.353 -33.163 -8.983 1.00 20.19 127 LEU A C 1
ATOM 737 O O . LEU A 1 91 ? 2.000 -32.239 -8.458 1.00 14.16 127 LEU A O 1
ATOM 742 N N . THR A 1 92 ? 0.063 -33.091 -9.322 1.00 13.83 128 THR A N 1
ATOM 743 C CA . THR A 1 92 ? -0.774 -31.902 -9.157 1.00 15.49 128 THR A CA 1
ATOM 744 C C . THR A 1 92 ? -1.659 -31.996 -7.923 1.00 8.12 128 THR A C 1
ATOM 745 O O . THR A 1 92 ? -2.733 -32.585 -7.981 1.00 11.78 128 THR A O 1
ATOM 749 N N . LEU A 1 93 ? -1.258 -31.330 -6.838 1.00 20.44 129 LEU A N 1
ATOM 750 C CA . LEU A 1 93 ? -2.103 -31.180 -5.644 1.00 17.13 129 LEU A CA 1
ATOM 751 C C . LEU A 1 93 ? -3.168 -30.138 -5.934 1.00 19.49 129 LEU A C 1
ATOM 752 O O . LEU A 1 93 ? -2.862 -28.947 -5.839 1.00 19.17 129 LEU A O 1
ATOM 757 N N . PRO A 1 94 ? -4.402 -30.498 -6.307 1.00 23.97 130 PRO A N 1
ATOM 758 C CA . PRO A 1 94 ? -5.393 -29.444 -6.524 1.00 21.05 130 PRO A CA 1
ATOM 759 C C . PRO A 1 94 ? -5.668 -28.693 -5.217 1.00 29.09 130 PRO A C 1
ATOM 760 O O . PRO A 1 94 ? -4.787 -28.602 -4.350 1.00 25.58 130 PRO A O 1
ATOM 764 N N . LYS A 1 95 ? -6.875 -28.152 -5.054 1.00 13.31 131 LYS A N 1
ATOM 765 C CA . LYS A 1 95 ? -7.202 -27.427 -3.842 1.00 4.65 131 LYS A CA 1
ATOM 766 C C . LYS A 1 95 ? -8.659 -27.650 -3.425 1.00 7.12 131 LYS A C 1
ATOM 767 O O . LYS A 1 95 ? -9.188 -28.759 -3.562 1.00 9.27 131 LYS A O 1
ATOM 773 N N . ALA A 1 96 ? -9.294 -26.602 -2.885 1.00 27.42 132 ALA A N 1
ATOM 774 C CA . ALA A 1 96 ? -10.716 -26.569 -2.563 1.00 23.48 132 ALA A CA 1
ATOM 775 C C . ALA A 1 96 ? -11.300 -25.259 -3.089 1.00 14.49 132 ALA A C 1
ATOM 776 O O . ALA A 1 96 ? -10.596 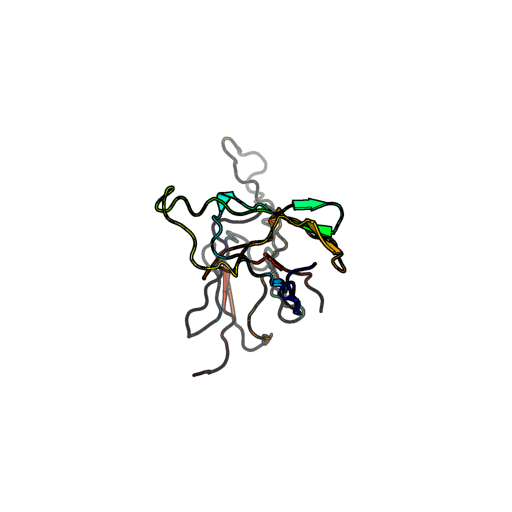-24.272 -3.296 1.00 10.85 132 ALA A O 1
ATOM 778 N N . GLU A 1 97 ? -12.606 -25.272 -3.298 1.00 15.83 133 GLU A N 1
ATOM 779 C CA . GLU A 1 97 ? -13.294 -24.175 -3.953 1.00 17.60 133 GLU A CA 1
ATOM 780 C C . GLU A 1 97 ? -13.416 -22.954 -3.034 1.00 26.83 133 GLU A C 1
ATOM 781 O O . GLU A 1 97 ? -14.106 -22.998 -2.006 1.00 22.39 133 GLU A O 1
ATOM 787 N N . GLU A 1 98 ? -12.769 -21.852 -3.431 1.00 24.27 134 GLU A N 1
ATOM 788 C CA . GLU A 1 98 ? -12.707 -20.619 -2.651 1.00 13.60 134 GLU A CA 1
ATOM 789 C C . GLU A 1 98 ? -12.874 -19.438 -3.589 1.00 25.05 134 GLU A C 1
ATOM 790 O O . GLU A 1 98 ? -12.161 -19.334 -4.597 1.00 18.19 134 GLU A O 1
ATOM 796 N N . GLU A 1 99 ? -13.810 -18.557 -3.232 1.00 36.81 135 GLU A N 1
ATOM 797 C CA . GLU A 1 99 ? -14.131 -17.334 -3.967 1.00 23.07 135 GLU A CA 1
ATOM 798 C C . GLU A 1 99 ? -12.897 -16.602 -4.527 1.00 24.27 135 GLU A C 1
ATOM 799 O O . GLU A 1 99 ? -12.153 -15.935 -3.812 1.00 10.42 135 GLU A O 1
ATOM 805 N N . SER B 1 1 ? 16.124 2.816 23.285 1.00 12.46 37 SER B N 1
ATOM 806 C CA . SER B 1 1 ? 14.826 2.891 22.631 1.00 5.57 37 SER B CA 1
ATOM 807 C C . SER B 1 1 ? 14.862 1.873 21.569 1.00 12.16 37 SER B C 1
ATOM 808 O O . SER B 1 1 ? 15.854 1.742 20.861 1.00 13.30 37 SER B O 1
ATOM 811 N N . PHE B 1 2 ? 13.779 1.120 21.469 1.00 13.32 38 PHE B N 1
ATOM 812 C CA . PHE B 1 2 ? 13.657 0.072 20.476 1.00 6.38 38 PHE B CA 1
ATOM 813 C C . PHE B 1 2 ? 12.360 0.285 19.719 1.00 22.60 38 PHE B C 1
ATOM 814 O O . PHE B 1 2 ? 11.282 -0.013 20.248 1.00 18.88 38 PHE B O 1
ATOM 822 N N . LEU B 1 3 ? 12.475 0.817 18.481 1.00 31.09 39 LEU B N 1
ATOM 823 C CA . LEU B 1 3 ? 11.360 1.089 17.576 1.00 26.06 39 LEU B CA 1
ATOM 824 C C . LEU B 1 3 ? 10.176 0.196 17.917 1.00 23.90 39 LEU B C 1
ATOM 825 O O . LEU B 1 3 ? 10.350 -1.023 18.011 1.00 25.81 39 LEU B O 1
ATOM 830 N N . PRO B 1 4 ? 8.951 0.760 18.122 1.00 24.19 40 PRO B N 1
ATOM 831 C CA . PRO B 1 4 ? 7.830 -0.067 18.605 1.00 26.34 40 PRO B CA 1
ATOM 832 C C . PRO B 1 4 ? 7.376 -1.117 17.610 1.00 22.24 40 PRO B C 1
ATOM 833 O O . PRO B 1 4 ? 6.394 -1.820 17.849 1.00 24.14 40 PRO B O 1
ATOM 837 N N . ALA B 1 5 ? 8.091 -1.237 16.498 1.00 26.78 41 ALA B N 1
ATOM 838 C CA . ALA B 1 5 ? 7.636 -2.010 15.367 1.00 15.60 41 A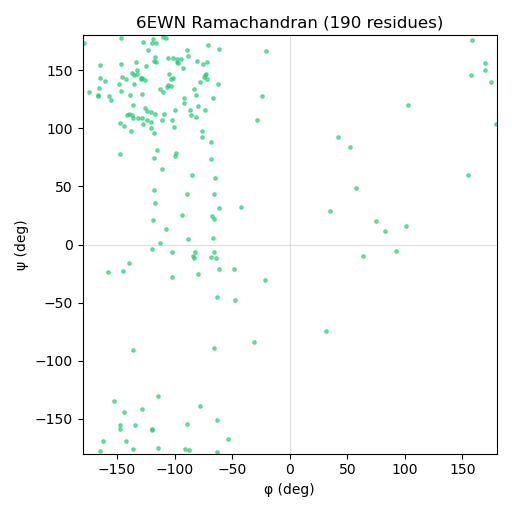LA B CA 1
ATOM 839 C C . ALA B 1 5 ? 8.304 -3.363 15.271 1.00 17.33 41 ALA B C 1
ATOM 840 O O . ALA B 1 5 ? 7.855 -4.180 14.468 1.00 13.53 41 ALA B O 1
ATOM 842 N N . ALA B 1 6 ? 9.301 -3.648 16.107 1.00 10.66 42 ALA B N 1
ATOM 843 C CA . ALA B 1 6 ? 10.078 -4.891 15.995 1.00 11.28 42 ALA B CA 1
ATOM 844 C C . ALA B 1 6 ? 9.225 -6.132 16.287 1.00 15.39 42 ALA B C 1
ATOM 845 O O . ALA B 1 6 ? 9.659 -7.081 16.946 1.00 15.15 42 ALA B O 1
ATOM 847 N N . GLU B 1 7 ? 8.021 -6.152 15.752 1.00 22.89 43 GLU B N 1
ATOM 848 C CA . GLU B 1 7 ? 7.059 -7.190 16.064 1.00 10.69 43 GLU B CA 1
ATOM 849 C C . GLU B 1 7 ? 7.441 -8.370 15.183 1.00 26.94 43 GLU B C 1
ATOM 850 O O . GLU B 1 7 ? 7.334 -8.302 13.952 1.00 15.98 43 GLU B O 1
ATOM 856 N N . LEU B 1 8 ? 7.969 -9.420 15.815 1.00 20.94 44 LEU B N 1
ATOM 857 C CA . LEU B 1 8 ? 8.366 -10.636 15.131 1.00 16.87 44 LEU B CA 1
ATOM 858 C C . LEU B 1 8 ? 7.191 -11.602 15.034 1.00 18.87 44 LEU B C 1
ATOM 859 O O . LEU B 1 8 ? 6.182 -11.458 15.729 1.00 15.14 44 LEU B O 1
ATOM 864 N N . GLU B 1 9 ? 7.308 -12.582 14.129 1.00 16.56 45 GLU B N 1
ATOM 865 C CA . GLU B 1 9 ? 6.192 -13.479 13.826 1.00 15.06 45 GLU B CA 1
ATOM 866 C C . GLU B 1 9 ? 6.654 -14.927 13.734 1.00 13.79 45 GLU B C 1
ATOM 867 O O . GLU B 1 9 ? 7.322 -15.302 12.772 1.00 15.48 45 GLU B O 1
ATOM 873 N N . GLU B 1 10 ? 6.275 -15.741 14.720 1.00 8.58 46 GLU B N 1
ATOM 874 C CA . GLU B 1 10 ? 6.644 -17.146 14.779 1.00 13.35 46 GLU B CA 1
ATOM 875 C C . GLU B 1 10 ? 5.468 -17.963 14.262 1.00 11.20 46 GLU B C 1
ATOM 876 O O . GLU B 1 10 ? 4.682 -18.541 15.000 1.00 16.01 46 GLU B O 1
ATOM 882 N N . THR B 1 11 ? 5.354 -17.994 12.964 1.00 8.63 47 THR B N 1
ATOM 883 C CA . THR B 1 11 ? 4.286 -18.732 12.317 1.00 8.08 47 THR B CA 1
ATOM 884 C C . THR B 1 11 ? 4.732 -20.162 12.058 1.00 12.67 47 THR B C 1
ATOM 885 O O . THR B 1 11 ? 5.908 -20.499 12.198 1.00 27.64 47 THR B O 1
ATOM 889 N N . PRO B 1 12 ? 3.815 -21.069 11.712 1.00 19.89 48 PRO B N 1
ATOM 890 C CA . PRO B 1 12 ? 4.229 -22.476 11.557 1.00 23.33 48 PRO B CA 1
ATOM 891 C C . PRO B 1 12 ? 4.843 -22.821 10.203 1.00 27.20 48 PRO B C 1
ATOM 892 O O . PRO B 1 12 ? 5.394 -23.924 10.069 1.00 15.91 48 PRO B O 1
ATOM 896 N N . GLU B 1 13 ? 4.759 -21.935 9.203 1.00 18.53 49 GLU B N 1
ATOM 897 C CA . GLU B 1 13 ? 5.386 -22.148 7.904 1.00 7.23 49 GLU B CA 1
ATOM 898 C C . GLU B 1 13 ? 6.520 -21.177 7.632 1.00 14.45 49 GLU B C 1
ATOM 899 O O . GLU B 1 13 ? 7.137 -21.260 6.565 1.00 25.82 49 GLU B O 1
ATOM 905 N N . ALA B 1 14 ? 6.838 -20.282 8.572 1.00 14.23 50 ALA B N 1
ATOM 906 C CA . ALA B 1 14 ? 7.920 -19.330 8.376 1.00 5.74 50 ALA B CA 1
ATOM 907 C C . ALA B 1 14 ? 7.912 -18.270 9.469 1.00 7.61 50 ALA B C 1
ATOM 908 O O . ALA B 1 14 ? 6.887 -18.028 10.103 1.00 8.78 50 ALA B O 1
ATOM 910 N N . LEU B 1 15 ? 9.052 -17.653 9.719 1.00 9.54 51 LEU B N 1
ATOM 911 C CA . LEU B 1 15 ? 9.136 -16.497 10.589 1.00 9.40 51 LEU B CA 1
ATOM 912 C C . LEU B 1 15 ? 9.590 -15.267 9.820 1.00 3.43 51 LEU B C 1
ATOM 913 O O . LEU B 1 15 ? 10.256 -15.356 8.789 1.00 5.06 51 LEU B O 1
ATOM 918 N N . LEU B 1 16 ? 9.247 -14.109 10.376 1.00 15.13 52 LEU B N 1
ATOM 919 C CA . LEU B 1 16 ? 9.734 -12.834 9.898 1.00 4.06 52 LEU B CA 1
ATOM 920 C C . LEU B 1 16 ? 9.972 -11.984 11.112 1.00 10.46 52 LEU B C 1
ATOM 921 O O . LEU B 1 16 ? 9.928 -12.489 12.229 1.00 17.97 52 LEU B O 1
ATOM 926 N N . LEU B 1 17 ? 10.202 -10.691 10.882 1.00 38.48 53 LEU B N 1
ATOM 927 C CA . LEU B 1 17 ? 10.234 -9.655 11.914 1.00 22.79 53 LEU B CA 1
ATOM 928 C C . LEU B 1 17 ? 9.750 -8.332 11.343 1.00 18.29 53 LEU B C 1
ATOM 929 O O . LEU B 1 17 ? 10.149 -7.965 10.246 1.00 6.51 53 LEU B O 1
ATOM 934 N N . LYS B 1 18 ? 8.936 -7.590 12.088 1.00 24.37 54 LYS B N 1
ATOM 935 C CA . LYS B 1 18 ? 8.434 -6.314 11.594 1.00 23.19 54 LYS B CA 1
ATOM 936 C C . LYS B 1 18 ? 9.153 -5.201 12.339 1.00 23.41 54 LYS B C 1
ATOM 937 O O . LYS B 1 18 ? 9.381 -5.329 13.535 1.00 26.03 54 LYS B O 1
ATOM 943 N N . VAL B 1 19 ? 9.594 -4.164 11.618 1.00 11.52 55 VAL B N 1
ATOM 944 C CA . VAL B 1 19 ? 10.190 -2.961 12.214 1.00 24.26 55 VAL B CA 1
ATOM 945 C C . VAL B 1 19 ? 10.219 -1.894 11.126 1.00 26.51 55 VAL B C 1
ATOM 946 O O . VAL B 1 19 ? 10.594 -2.181 9.985 1.00 25.24 55 VAL B O 1
ATOM 950 N N . GLU B 1 20 ? 9.815 -0.666 11.483 1.00 39.99 56 GLU B N 1
ATOM 951 C CA . GLU B 1 20 ? 9.522 0.405 10.514 1.00 18.36 56 GLU B CA 1
ATOM 952 C C . GLU B 1 20 ? 10.795 1.137 10.083 1.00 38.82 56 GLU B C 1
ATOM 953 O O . GLU B 1 20 ? 11.623 1.510 10.924 1.00 39.50 56 GLU B O 1
ATOM 959 N N . LEU B 1 21 ? 10.948 1.357 8.774 1.00 16.92 57 LEU B N 1
ATOM 960 C CA . LEU B 1 21 ? 12.142 2.007 8.235 1.00 29.70 57 LEU B CA 1
ATOM 961 C C . LEU B 1 21 ? 11.825 2.851 6.999 1.00 26.77 57 LEU B C 1
ATOM 962 O O . LEU B 1 21 ? 12.123 2.461 5.864 1.00 16.09 57 LEU B O 1
ATOM 967 N N . PRO B 1 22 ? 11.258 4.067 7.190 1.00 35.80 58 PRO B N 1
ATOM 968 C CA . PRO B 1 22 ? 10.879 4.889 6.044 1.00 25.64 58 PRO B CA 1
ATOM 969 C C . PRO B 1 22 ? 11.812 6.067 5.878 1.00 15.22 58 PRO B C 1
ATOM 970 O O . PRO B 1 22 ? 12.709 6.279 6.696 1.00 11.72 58 PRO B O 1
ATOM 974 N N . GLY B 1 23 ? 11.589 6.859 4.834 1.00 29.32 59 GLY B N 1
ATOM 975 C CA . GLY B 1 23 ? 12.443 7.994 4.555 1.00 18.12 59 GLY B CA 1
ATOM 976 C C . GLY B 1 23 ? 13.873 7.649 4.235 1.00 15.15 59 GLY B C 1
ATOM 977 O O . GLY B 1 23 ? 14.617 8.535 3.805 1.00 17.58 59 GLY B O 1
ATOM 978 N N . MET B 1 24 ? 14.282 6.398 4.423 1.00 11.46 60 MET B N 1
ATOM 979 C CA . MET B 1 24 ? 15.646 5.943 4.230 1.00 15.38 60 MET B CA 1
ATOM 980 C C . MET B 1 24 ? 15.764 5.136 2.950 1.00 10.62 60 MET B C 1
ATOM 981 O O . MET B 1 24 ? 14.780 4.598 2.434 1.00 19.44 60 MET B O 1
ATOM 986 N N . ASP B 1 25 ? 16.994 5.026 2.476 1.00 13.24 61 ASP B N 1
ATOM 987 C CA . ASP B 1 25 ? 17.256 4.378 1.209 1.00 13.44 61 ASP B CA 1
ATOM 988 C C . ASP B 1 25 ? 17.614 2.912 1.414 1.00 10.63 61 ASP B C 1
ATOM 989 O O . ASP B 1 25 ? 17.996 2.482 2.512 1.00 15.95 61 ASP B O 1
ATOM 994 N N . PRO B 1 26 ? 17.480 2.101 0.371 1.00 11.04 62 PRO B N 1
ATOM 995 C CA . PRO B 1 26 ? 17.878 0.710 0.519 1.00 18.93 62 PRO B CA 1
ATOM 996 C C . PRO B 1 26 ? 19.358 0.532 0.796 1.00 27.28 62 PRO B C 1
ATOM 997 O O . PRO B 1 26 ? 19.697 -0.243 1.697 1.00 41.28 62 PRO B O 1
ATOM 1001 N N . LYS B 1 27 ? 20.258 1.224 0.084 1.00 23.53 63 LYS B N 1
ATOM 1002 C CA . LYS B 1 27 ? 21.682 0.956 0.282 1.00 14.30 63 LYS B CA 1
ATOM 1003 C C . LYS B 1 27 ? 22.158 1.347 1.672 1.00 14.73 63 LYS B C 1
ATOM 1004 O O . LYS B 1 27 ? 23.324 1.106 1.982 1.00 21.22 63 LYS B O 1
ATOM 1010 N N . ASP B 1 28 ? 21.298 1.988 2.487 1.00 39.84 64 ASP B N 1
ATOM 1011 C CA . ASP B 1 28 ? 21.625 2.477 3.825 1.00 20.12 64 ASP B CA 1
ATOM 1012 C C . ASP B 1 28 ? 21.553 1.405 4.897 1.00 29.48 64 ASP B C 1
ATOM 1013 O O . ASP B 1 28 ? 21.928 1.685 6.044 1.00 25.48 64 ASP B O 1
ATOM 1018 N N . ILE B 1 29 ? 21.081 0.205 4.561 1.00 28.07 65 ILE B N 1
ATOM 1019 C CA . ILE B 1 29 ? 20.886 -0.869 5.531 1.00 7.93 65 ILE B CA 1
ATOM 1020 C C . ILE B 1 29 ? 21.156 -2.212 4.868 1.00 32.06 65 ILE B C 1
ATOM 1021 O O . ILE B 1 29 ? 20.662 -2.489 3.766 1.00 21.10 65 ILE B O 1
ATOM 1026 N N . ASP B 1 30 ? 21.950 -3.039 5.555 1.00 18.89 66 ASP B N 1
ATOM 1027 C CA . ASP B 1 30 ? 22.103 -4.465 5.314 1.00 19.02 66 ASP B CA 1
ATOM 1028 C C . ASP B 1 30 ? 21.564 -5.254 6.526 1.00 17.09 66 ASP B C 1
ATOM 1029 O O . ASP B 1 30 ? 21.064 -4.686 7.498 1.00 10.40 66 ASP B O 1
ATOM 1034 N N . VAL B 1 31 ? 21.723 -6.576 6.490 1.00 22.59 67 VAL B N 1
ATOM 1035 C CA . VAL B 1 31 ? 21.368 -7.442 7.603 1.00 7.45 67 VAL B CA 1
ATOM 1036 C C . VAL B 1 31 ? 22.538 -8.392 7.819 1.00 7.33 67 VAL B C 1
ATOM 1037 O O . VAL B 1 31 ? 23.254 -8.732 6.874 1.00 13.87 67 VAL B O 1
ATOM 1041 N N . GLN B 1 32 ? 22.776 -8.767 9.075 1.00 9.09 68 GLN B N 1
ATOM 1042 C CA . GLN B 1 32 ? 23.824 -9.722 9.402 1.00 9.25 68 GLN B CA 1
ATOM 1043 C C . GLN B 1 32 ? 23.350 -10.636 10.538 1.00 16.83 68 GLN B C 1
ATOM 1044 O O . GLN B 1 32 ? 22.624 -10.211 11.438 1.00 12.62 68 GLN B O 1
ATOM 1050 N N . VAL B 1 33 ? 23.734 -11.911 10.458 1.00 28.13 69 VAL B N 1
ATOM 1051 C CA . VAL B 1 33 ? 23.348 -12.954 11.416 1.00 24.73 69 VAL B CA 1
ATOM 1052 C C . VAL B 1 33 ? 24.616 -13.461 12.093 1.00 19.01 69 VAL B C 1
ATOM 1053 O O . VAL B 1 33 ? 25.460 -14.098 11.450 1.00 16.00 69 VAL B O 1
ATOM 1057 N N . THR B 1 34 ? 24.747 -13.189 13.379 1.00 7.61 70 THR B N 1
ATOM 1058 C CA . THR B 1 34 ? 25.921 -13.605 14.128 1.00 11.82 70 THR B CA 1
ATOM 1059 C C . THR B 1 34 ? 25.475 -14.517 15.264 1.00 22.35 70 THR B C 1
ATOM 1060 O O . THR B 1 34 ? 24.913 -14.055 16.258 1.00 27.48 70 THR B O 1
ATOM 1064 N N . ALA B 1 35 ? 25.725 -15.818 15.108 1.00 38.25 71 ALA B N 1
ATOM 1065 C CA . ALA B 1 35 ? 25.546 -16.783 16.192 1.00 34.85 71 ALA B CA 1
ATOM 1066 C C . ALA B 1 35 ? 24.111 -16.756 16.715 1.00 26.90 71 A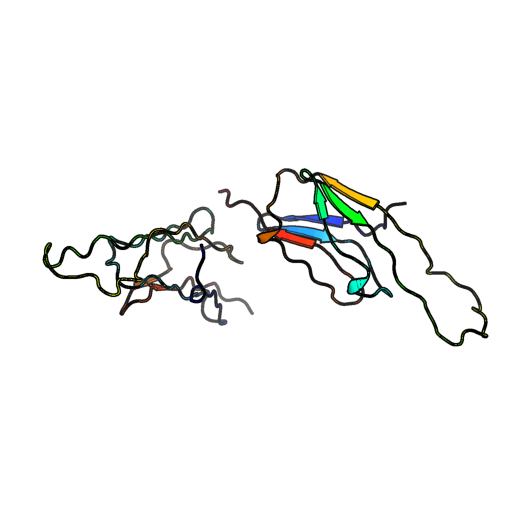LA B C 1
ATOM 1067 O O . ALA B 1 35 ? 23.875 -16.666 17.922 1.00 23.50 71 ALA B O 1
ATOM 1069 N N . GLU B 1 36 ? 23.151 -16.807 15.780 1.00 22.23 72 GLU B N 1
ATOM 1070 C CA . GLU B 1 36 ? 21.725 -16.983 16.052 1.00 26.18 72 GLU B CA 1
ATOM 1071 C C . GLU B 1 36 ? 21.042 -15.730 16.599 1.00 32.73 72 GLU B C 1
ATOM 1072 O O . GLU B 1 36 ? 19.995 -15.844 17.251 1.00 24.95 72 GLU B O 1
ATOM 1078 N N . ALA B 1 37 ? 21.625 -14.545 16.392 1.00 40.08 73 ALA B N 1
ATOM 1079 C CA . ALA B 1 37 ? 21.004 -13.279 16.760 1.00 14.81 73 ALA B CA 1
ATOM 1080 C C . ALA B 1 37 ? 20.979 -12.398 15.522 1.00 10.32 73 ALA B C 1
ATOM 1081 O O . ALA B 1 37 ? 22.029 -12.076 14.968 1.00 14.09 73 ALA B O 1
ATOM 1083 N N . VAL B 1 38 ? 19.789 -12.038 15.070 1.00 13.88 74 VAL B N 1
ATOM 1084 C CA . VAL B 1 38 ? 19.675 -11.254 13.856 1.00 23.55 74 VAL B CA 1
ATOM 1085 C C . VAL B 1 38 ? 20.143 -9.834 14.127 1.00 29.00 74 VAL B C 1
ATOM 1086 O O . VAL B 1 38 ? 19.914 -9.292 15.207 1.00 24.53 74 VAL B O 1
ATOM 1090 N N . SER B 1 39 ? 20.817 -9.224 13.151 1.00 31.68 75 SER B N 1
ATOM 1091 C CA . SER B 1 39 ? 21.294 -7.854 13.283 1.00 15.71 75 SER B CA 1
ATOM 1092 C C . SER B 1 39 ? 20.260 -6.880 12.737 1.00 18.69 75 SER B C 1
ATOM 1093 O O . SER B 1 39 ? 19.807 -7.004 11.593 1.00 16.98 75 SER B O 1
ATOM 1096 N N . ILE B 1 40 ? 19.890 -5.910 13.568 1.00 32.34 76 ILE B N 1
ATOM 1097 C CA . ILE B 1 40 ? 18.983 -4.839 13.192 1.00 18.46 76 ILE B CA 1
ATOM 1098 C C . ILE B 1 40 ? 19.633 -3.536 13.660 1.00 16.14 76 ILE B C 1
ATOM 1099 O O . ILE B 1 40 ? 19.736 -3.286 14.863 1.00 13.78 76 ILE B O 1
ATOM 1104 N N . SER B 1 41 ? 20.112 -2.739 12.710 1.00 24.73 77 SER B N 1
ATOM 1105 C CA . SER B 1 41 ? 20.875 -1.526 12.965 1.00 20.24 77 SER B CA 1
ATOM 1106 C C . SER B 1 41 ? 20.885 -0.760 11.650 1.00 9.97 77 SER B C 1
ATOM 1107 O O . SER B 1 41 ? 20.698 -1.363 10.591 1.00 9.73 77 SER B O 1
ATOM 1110 N N . GLY B 1 42 ? 21.037 0.557 11.722 1.00 19.20 78 GLY B N 1
ATOM 1111 C CA . GLY B 1 42 ? 21.229 1.356 10.519 1.00 26.09 78 GLY B CA 1
ATOM 1112 C C . GLY B 1 42 ? 20.881 2.821 10.696 1.00 26.87 78 GLY B C 1
ATOM 1113 O O . GLY B 1 42 ? 20.432 3.260 11.756 1.00 26.88 78 GLY B O 1
ATOM 1114 N N . GLU B 1 43 ? 21.131 3.587 9.612 1.00 35.96 79 GLU B N 1
ATOM 1115 C CA . GLU B 1 43 ? 20.812 5.016 9.510 1.00 24.95 79 GLU B CA 1
ATOM 1116 C C . GLU B 1 43 ? 20.194 5.295 8.144 1.00 22.59 79 GLU B C 1
ATOM 1117 O O . GLU B 1 43 ? 19.995 4.387 7.333 1.00 36.60 79 GLU B O 1
ATOM 1123 N N . ARG B 1 44 ? 19.937 6.567 7.879 1.00 30.90 80 ARG B N 1
ATOM 1124 C CA . ARG B 1 44 ? 19.139 7.013 6.745 1.00 21.26 80 ARG B CA 1
ATOM 1125 C C . ARG B 1 44 ? 20.042 7.802 5.791 1.00 32.55 80 ARG B C 1
ATOM 1126 O O . ARG B 1 44 ? 21.130 7.301 5.457 1.00 44.29 80 ARG B O 1
ATOM 1134 N N . LYS B 1 45 ? 19.648 8.987 5.351 1.00 40.31 81 LYS B N 1
ATOM 1135 C CA . LYS B 1 45 ? 20.462 9.871 4.547 1.00 17.86 81 LYS B CA 1
ATOM 1136 C C . LYS B 1 45 ? 20.053 11.285 4.954 1.00 28.76 81 LYS B C 1
ATOM 1137 O O . LYS B 1 45 ? 19.585 11.489 6.081 1.00 14.49 81 LYS B O 1
ATOM 1143 N N . SER B 1 46 ? 20.236 12.263 4.077 1.00 30.34 82 SER B N 1
ATOM 1144 C CA . SER B 1 46 ? 19.953 13.658 4.374 1.00 26.49 82 SER B CA 1
ATOM 1145 C C . SER B 1 46 ? 18.771 14.133 3.542 1.00 13.12 82 SER B C 1
ATOM 1146 O O . SER B 1 46 ? 18.680 13.828 2.346 1.00 13.21 82 SER B O 1
ATOM 1149 N N . GLU B 1 47 ? 17.847 14.824 4.202 1.00 4.30 83 GLU B N 1
ATOM 1150 C CA . GLU B 1 47 ? 16.837 15.650 3.541 1.00 23.72 83 GLU B CA 1
ATOM 1151 C C . GLU B 1 47 ? 17.451 16.843 2.789 1.00 19.76 83 GLU B C 1
ATOM 1152 O O . GLU B 1 47 ? 17.067 17.994 3.031 1.00 25.67 83 GLU B O 1
ATOM 1158 N N . THR B 1 48 ? 18.364 16.595 1.849 1.00 15.24 84 THR B N 1
ATOM 1159 C CA . THR B 1 48 ? 19.119 17.652 1.174 1.00 25.96 84 THR B CA 1
ATOM 1160 C C . THR B 1 48 ? 18.260 18.635 0.378 1.00 33.69 84 THR B C 1
ATOM 1161 O O . THR B 1 48 ? 18.710 19.195 -0.633 1.00 25.82 84 THR B O 1
ATOM 1165 N N . LYS B 1 49 ? 17.036 18.877 0.849 1.00 38.57 85 LYS B N 1
ATOM 1166 C CA . LYS B 1 49 ? 16.144 19.873 0.269 1.00 36.21 85 LYS B CA 1
ATOM 1167 C C . LYS B 1 49 ? 16.792 21.245 0.442 1.00 35.81 85 LYS B C 1
ATOM 1168 O O . LYS B 1 49 ? 17.911 21.333 0.964 1.00 33.11 85 LYS B O 1
ATOM 1174 N N . THR B 1 50 ? 16.113 22.311 0.001 1.00 41.63 86 THR B N 1
ATOM 1175 C CA . THR B 1 50 ? 16.621 23.670 0.169 1.00 25.63 86 THR B CA 1
ATOM 1176 C C . THR B 1 50 ? 17.491 23.677 1.432 1.00 20.11 86 THR B C 1
ATOM 1177 O O . THR B 1 50 ? 17.002 23.460 2.551 1.00 13.12 86 THR B O 1
ATOM 1181 N N . GLU B 1 51 ? 18.807 23.760 1.214 1.00 26.40 87 GLU B N 1
ATOM 1182 C CA . GLU B 1 51 ? 19.852 23.745 2.248 1.00 20.02 87 GLU B CA 1
ATOM 1183 C C . GLU B 1 51 ? 20.175 25.162 2.749 1.00 17.29 87 GLU B C 1
ATOM 1184 O O . GLU B 1 51 ? 21.327 25.584 2.913 1.00 22.64 87 GLU B O 1
ATOM 1190 N N . THR B 1 52 ? 19.111 25.922 2.960 1.00 18.69 88 THR B N 1
ATOM 1191 C CA . THR B 1 52 ? 19.159 27.340 3.305 1.00 13.51 88 THR B CA 1
ATOM 1192 C C . THR B 1 52 ? 17.862 27.742 3.999 1.00 18.50 88 THR B C 1
ATOM 1193 O O . THR B 1 52 ? 17.809 28.734 4.731 1.00 14.63 88 THR B O 1
ATOM 1197 N N . GLU B 1 53 ? 16.807 26.978 3.746 1.00 11.98 89 GLU B N 1
ATOM 1198 C CA . GLU B 1 53 ? 15.533 27.124 4.394 1.00 7.64 89 GLU B CA 1
ATOM 1199 C C . GLU B 1 53 ? 15.572 26.457 5.754 1.00 24.22 89 GLU B C 1
ATOM 1200 O O . GLU B 1 53 ? 16.383 25.560 6.021 1.00 15.20 89 GLU B O 1
ATOM 1206 N N . GLY B 1 54 ? 14.663 26.907 6.613 1.00 20.47 90 GLY B N 1
ATOM 1207 C CA . GLY B 1 54 ? 14.505 26.328 7.918 1.00 32.97 90 GLY B CA 1
ATOM 1208 C C . GLY B 1 54 ? 13.553 25.154 7.928 1.00 22.99 90 GLY B C 1
ATOM 1209 O O . GLY B 1 54 ? 12.973 24.746 6.922 1.00 24.55 90 GLY B O 1
ATOM 1210 N N . MET B 1 55 ? 13.364 24.678 9.083 1.00 13.20 91 MET B N 1
ATOM 1211 C CA . MET B 1 55 ? 12.612 23.501 9.295 1.00 24.26 91 MET B CA 1
ATOM 1212 C C . MET B 1 55 ? 11.335 23.632 10.115 1.00 20.07 91 MET B C 1
ATOM 1213 O O . MET B 1 55 ? 11.050 22.866 10.864 1.00 17.80 91 MET B O 1
ATOM 1218 N N . LYS B 1 56 ? 10.693 24.729 9.941 1.00 20.92 92 LYS B N 1
ATOM 1219 C CA . LYS B 1 56 ? 9.514 25.087 10.733 1.00 17.64 92 LYS B CA 1
ATOM 1220 C C . LYS B 1 56 ? 9.596 24.523 12.159 1.00 17.78 92 LYS B C 1
ATOM 1221 O O . LYS B 1 56 ? 9.852 25.247 13.132 1.00 24.25 92 LYS B O 1
ATOM 1227 N N . ARG B 1 57 ? 9.388 23.215 12.244 1.00 25.83 93 ARG B N 1
ATOM 1228 C CA . ARG B 1 57 ? 9.362 22.402 13.455 1.00 24.28 93 ARG B CA 1
ATOM 1229 C C . ARG B 1 57 ? 9.425 20.974 12.948 1.00 20.88 93 ARG B C 1
ATOM 1230 O O . ARG B 1 57 ? 8.621 20.597 12.085 1.00 24.71 93 ARG B O 1
ATOM 1238 N N . THR B 1 58 ? 10.372 20.198 13.478 1.00 39.79 94 THR B N 1
ATOM 1239 C CA . THR B 1 58 ? 10.584 18.796 13.137 1.00 7.24 94 THR B CA 1
ATOM 1240 C C . THR B 1 58 ? 9.905 17.902 14.174 1.00 8.02 94 THR B C 1
ATOM 1241 O O . THR B 1 58 ? 9.587 18.329 15.281 1.00 4.45 94 THR B O 1
ATOM 1245 N N . GLU B 1 59 ? 9.603 16.674 13.766 1.00 4.29 95 GLU B N 1
ATOM 1246 C CA . GLU B 1 59 ? 9.020 15.697 14.669 1.00 4.35 95 GLU B CA 1
ATOM 1247 C C . GLU B 1 59 ? 9.513 14.300 14.384 1.00 7.07 95 GLU B C 1
ATOM 1248 O O . GLU B 1 59 ? 9.541 13.482 15.312 1.00 9.53 95 GLU B O 1
ATOM 1254 N N . PHE B 1 60 ? 9.990 14.027 13.168 1.00 7.12 96 PHE B N 1
ATOM 1255 C CA . PHE B 1 60 ? 10.457 12.712 12.745 1.00 5.43 96 PHE B CA 1
ATOM 1256 C C . PHE B 1 60 ? 11.970 12.746 12.437 1.00 19.46 96 PHE B C 1
ATOM 1257 O O . PHE B 1 60 ? 12.413 12.810 11.281 1.00 8.29 96 PHE B O 1
ATOM 1265 N N . ARG B 1 61 ? 12.759 12.649 13.514 1.00 22.19 97 ARG B N 1
ATOM 1266 C CA . ARG B 1 61 ? 14.212 12.522 13.500 1.00 11.39 97 ARG B CA 1
ATOM 1267 C C . ARG B 1 61 ? 14.599 11.480 14.527 1.00 10.24 97 ARG B C 1
ATOM 1268 O O . ARG B 1 61 ? 13.924 11.305 15.549 1.00 12.90 97 ARG B O 1
ATOM 1276 N N . TYR B 1 62 ? 15.674 10.763 14.239 1.00 19.38 98 TYR B N 1
ATOM 1277 C CA . TYR B 1 62 ? 16.040 9.640 15.111 1.00 30.41 98 TYR B CA 1
ATOM 1278 C C . TYR B 1 62 ? 17.557 9.501 15.140 1.00 26.97 98 TYR B C 1
ATOM 1279 O O . TYR B 1 62 ? 18.298 10.441 14.825 1.00 16.44 98 TYR B O 1
ATOM 1288 N N . GLY B 1 63 ? 18.018 8.307 15.507 1.00 18.37 99 GLY B N 1
ATOM 1289 C CA . GLY B 1 63 ? 19.399 7.976 15.268 1.00 19.25 99 GLY B CA 1
ATOM 1290 C C . GLY B 1 63 ? 19.608 6.602 14.685 1.00 17.49 99 GLY B C 1
ATOM 1291 O O . GLY B 1 63 ? 18.740 6.052 14.008 1.00 10.03 99 GLY B O 1
ATOM 1292 N N . LYS B 1 64 ? 20.798 6.065 14.925 1.00 36.29 100 LYS B N 1
ATOM 1293 C CA . LYS B 1 64 ? 21.148 4.693 14.599 1.00 24.61 100 LYS B CA 1
ATOM 1294 C C . LYS B 1 64 ? 20.999 3.825 15.824 1.00 13.72 100 LYS B C 1
ATOM 1295 O O . LYS B 1 64 ? 21.024 4.294 16.959 1.00 16.17 100 LYS B O 1
ATOM 1301 N N . PHE B 1 65 ? 20.882 2.535 15.565 1.00 21.30 101 PHE B N 1
ATOM 1302 C CA . PHE B 1 65 ? 20.416 1.571 16.532 1.00 7.58 101 PHE B CA 1
ATOM 1303 C C . PHE B 1 65 ? 21.167 0.300 16.222 1.00 20.39 101 PHE B C 1
ATOM 1304 O O . PHE B 1 65 ? 21.685 0.149 15.117 1.00 24.99 101 PHE B O 1
ATOM 1312 N N . G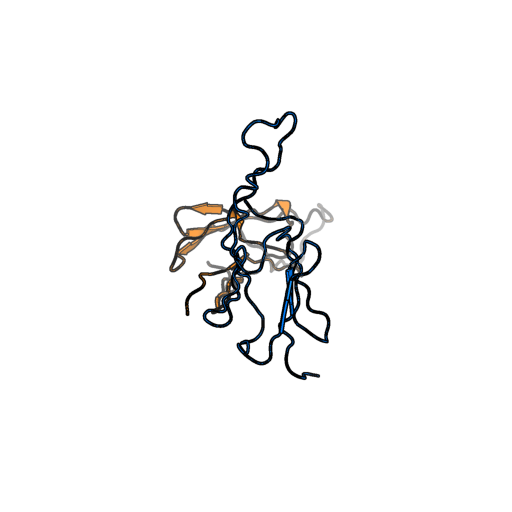LN B 1 66 ? 21.317 -0.554 17.230 1.00 22.20 102 GLN B N 1
ATOM 1313 C CA . GLN B 1 66 ? 21.773 -1.929 17.039 1.00 31.25 102 GLN B CA 1
ATOM 1314 C C . GLN B 1 66 ? 20.780 -2.834 17.742 1.00 22.55 102 GLN B C 1
ATOM 1315 O O . GLN B 1 66 ? 20.738 -2.887 18.980 1.00 16.21 102 GLN B O 1
ATOM 1321 N N . ARG B 1 67 ? 20.004 -3.559 16.957 1.00 18.77 103 ARG B N 1
ATOM 1322 C CA . ARG B 1 67 ? 18.989 -4.436 17.509 1.00 46.29 103 ARG B CA 1
ATOM 1323 C C . ARG B 1 67 ? 19.198 -5.848 16.992 1.00 26.79 103 ARG B C 1
ATOM 1324 O O . ARG B 1 67 ? 19.767 -6.064 15.916 1.00 32.42 103 ARG B O 1
ATOM 1332 N N . VAL B 1 68 ? 18.744 -6.802 17.793 1.00 25.44 104 VAL B N 1
ATOM 1333 C CA . VAL B 1 68 ? 19.015 -8.207 17.601 1.00 19.28 104 VAL B CA 1
ATOM 1334 C C . VAL B 1 68 ? 17.803 -9.001 18.073 1.00 29.17 104 VAL B C 1
ATOM 1335 O O . VAL B 1 68 ? 16.813 -8.430 18.531 1.00 33.84 104 VAL B O 1
ATOM 1339 N N . ILE B 1 69 ? 17.868 -10.324 17.928 1.00 25.54 105 ILE B N 1
ATOM 1340 C CA . ILE B 1 69 ? 16.847 -11.243 18.429 1.00 24.08 105 ILE B CA 1
ATOM 1341 C C . ILE B 1 69 ? 17.525 -12.600 18.510 1.00 14.73 105 ILE B C 1
ATOM 1342 O O . ILE B 1 69 ? 18.320 -12.912 17.625 1.00 38.11 105 ILE B O 1
ATOM 1347 N N . PRO B 1 70 ? 17.290 -13.413 19.523 1.00 13.44 106 PRO B N 1
ATOM 1348 C CA . PRO B 1 70 ? 17.816 -14.793 19.492 1.00 16.85 106 PRO B CA 1
ATOM 1349 C C . PRO B 1 70 ? 16.777 -15.841 19.139 1.00 19.33 106 PRO B C 1
ATOM 1350 O O . PRO B 1 70 ? 15.927 -16.188 19.972 1.00 31.54 106 PRO B O 1
ATOM 1354 N N . LEU B 1 71 ? 16.878 -16.382 17.928 1.00 23.24 107 LEU B N 1
ATOM 1355 C CA . LEU B 1 71 ? 15.819 -17.206 17.343 1.00 19.82 107 LEU B CA 1
ATOM 1356 C C . LEU B 1 71 ? 15.801 -18.580 18.009 1.00 9.75 107 LEU B C 1
ATOM 1357 O O . LEU B 1 71 ? 16.857 -19.143 18.298 1.00 16.21 107 LEU B O 1
ATOM 1362 N N . PRO B 1 72 ? 14.616 -19.184 18.202 1.00 10.51 108 PRO B N 1
ATOM 1363 C CA . PRO B 1 72 ? 14.571 -20.492 18.888 1.00 10.32 108 PRO B CA 1
ATOM 1364 C C . PRO B 1 72 ? 15.193 -21.659 18.130 1.00 9.60 108 PRO B C 1
ATOM 1365 O O . PRO B 1 72 ? 14.819 -22.810 18.365 1.00 3.86 108 PRO B O 1
ATOM 1369 N N . VAL B 1 73 ? 16.128 -21.353 17.229 1.00 31.33 109 VAL B N 1
ATOM 1370 C CA . VAL B 1 73 ? 16.724 -22.269 16.259 1.00 17.60 109 VAL B CA 1
ATOM 1371 C C . VAL B 1 73 ? 17.626 -21.435 15.365 1.00 3.94 109 VAL B C 1
ATOM 1372 O O . VAL B 1 73 ? 17.266 -20.321 14.993 1.00 9.59 109 VAL B O 1
ATOM 1376 N N . ARG B 1 74 ? 18.795 -21.959 15.022 1.00 23.40 110 ARG B N 1
ATOM 1377 C CA . ARG B 1 74 ? 19.696 -21.301 14.082 1.00 15.11 110 ARG B CA 1
ATOM 1378 C C . ARG B 1 74 ? 19.198 -21.456 12.662 1.00 13.88 110 ARG B C 1
ATOM 1379 O O . ARG B 1 74 ? 18.503 -22.417 12.320 1.00 11.89 110 ARG B O 1
ATOM 1387 N N . ILE B 1 75 ? 19.619 -20.517 11.820 1.00 39.18 111 ILE B N 1
ATOM 1388 C CA . ILE B 1 75 ? 19.185 -20.408 10.433 1.00 27.54 111 ILE B CA 1
ATOM 1389 C C . ILE B 1 75 ? 20.403 -20.339 9.509 1.00 29.63 111 ILE B C 1
ATOM 1390 O O . ILE B 1 75 ? 21.547 -20.190 9.945 1.00 30.13 111 ILE B O 1
ATOM 1395 N N . GLN B 1 76 ? 20.113 -20.367 8.211 1.00 22.67 112 GLN B N 1
ATOM 1396 C CA . GLN B 1 76 ? 21.089 -20.316 7.129 1.00 5.19 112 GLN B CA 1
ATOM 1397 C C . GLN B 1 76 ? 20.697 -19.134 6.274 1.00 6.25 112 GLN B C 1
ATOM 1398 O O . GLN B 1 76 ? 19.606 -19.115 5.698 1.00 25.25 112 GLN B O 1
ATOM 1404 N N . ASN B 1 77 ? 21.550 -18.127 6.219 1.00 16.88 113 ASN B N 1
ATOM 1405 C CA . ASN B 1 77 ? 21.157 -16.904 5.540 1.00 12.35 113 ASN B CA 1
ATOM 1406 C C . ASN B 1 77 ? 20.866 -17.139 4.063 1.00 16.89 113 ASN B C 1
ATOM 1407 O O . ASN B 1 77 ? 20.155 -16.337 3.446 1.00 12.36 113 ASN B O 1
ATOM 1412 N N . THR B 1 78 ? 21.396 -18.227 3.494 1.00 25.28 114 THR B N 1
ATOM 1413 C CA . THR B 1 78 ? 21.294 -18.516 2.065 1.00 14.39 114 THR B CA 1
ATOM 1414 C C . THR B 1 78 ? 19.871 -18.846 1.633 1.00 16.29 114 THR B C 1
ATOM 1415 O O . THR B 1 78 ? 19.618 -18.905 0.427 1.00 17.78 114 THR B O 1
ATOM 1419 N N . SER B 1 79 ? 18.946 -19.057 2.572 1.00 22.68 115 SER B N 1
ATOM 1420 C CA . SER B 1 79 ? 17.535 -19.316 2.282 1.00 11.31 115 SER B CA 1
ATOM 1421 C C . SER B 1 79 ? 16.639 -18.102 2.511 1.00 16.52 115 SER B C 1
ATOM 1422 O O . SER B 1 79 ? 15.593 -17.979 1.862 1.00 9.78 115 SER B O 1
ATOM 1425 N N . VAL B 1 80 ? 17.029 -17.203 3.430 1.00 32.63 116 VAL B N 1
ATOM 1426 C CA . VAL B 1 80 ? 16.162 -16.105 3.857 1.00 13.60 116 VAL B CA 1
ATOM 1427 C C . VAL B 1 80 ? 16.067 -15.056 2.758 1.00 12.48 116 VAL B C 1
ATOM 1428 O O . VAL B 1 80 ? 17.030 -14.817 2.016 1.00 12.19 116 VAL B O 1
ATOM 1432 N N . LYS B 1 81 ? 14.894 -14.417 2.663 1.00 15.74 117 LYS B N 1
ATOM 1433 C CA . LYS B 1 81 ? 14.656 -13.249 1.828 1.00 14.44 117 LYS B CA 1
ATOM 1434 C C . LYS B 1 81 ? 14.470 -12.035 2.722 1.00 10.42 117 LYS B C 1
ATOM 1435 O O . LYS B 1 81 ? 14.489 -12.129 3.944 1.00 7.66 117 LYS B O 1
ATOM 1441 N N . ALA B 1 82 ? 14.269 -10.887 2.084 1.00 7.97 118 ALA B N 1
ATOM 1442 C CA . ALA B 1 82 ? 14.119 -9.644 2.810 1.00 3.29 118 ALA B CA 1
ATOM 1443 C C . ALA B 1 82 ? 13.926 -8.463 1.855 1.00 10.65 118 ALA B C 1
ATOM 1444 O O . ALA B 1 82 ? 14.893 -7.986 1.245 1.00 7.18 118 ALA B O 1
ATOM 1446 N N . GLU B 1 83 ? 12.684 -7.982 1.731 1.00 18.83 119 GLU B N 1
ATOM 1447 C CA . GLU B 1 83 ? 12.295 -6.934 0.785 1.00 11.37 119 GLU B CA 1
ATOM 1448 C C . GLU B 1 83 ? 11.747 -5.744 1.560 1.00 4.02 119 GLU B C 1
ATOM 1449 O O . GLU B 1 83 ? 11.540 -5.821 2.773 1.00 25.66 119 GLU B O 1
ATOM 1455 N N . TYR B 1 84 ? 11.475 -4.657 0.826 1.00 12.00 120 TYR B N 1
ATOM 1456 C CA . TYR B 1 84 ? 11.302 -3.296 1.372 1.00 16.76 120 TYR B CA 1
ATOM 1457 C C . TYR B 1 84 ? 10.214 -2.574 0.558 1.00 36.79 120 TYR B C 1
ATOM 1458 O O . TYR B 1 84 ? 10.485 -2.071 -0.558 1.00 18.05 120 TYR B O 1
ATOM 1467 N N . LYS B 1 85 ? 8.999 -2.491 1.137 1.00 12.59 121 LYS B N 1
ATOM 1468 C CA . LYS B 1 85 ? 7.782 -2.117 0.407 1.00 7.62 121 LYS B CA 1
ATOM 1469 C C . LYS B 1 85 ? 6.935 -1.197 1.274 1.00 15.98 121 LYS B C 1
ATOM 1470 O O . LYS B 1 85 ? 6.372 -1.652 2.274 1.00 18.33 121 LYS B O 1
ATOM 1476 N N . ASP B 1 86 ? 6.814 0.076 0.861 1.00 30.82 122 ASP B N 1
ATOM 1477 C CA . ASP B 1 86 ? 5.878 1.063 1.407 1.00 19.94 122 ASP B CA 1
ATOM 1478 C C . ASP B 1 86 ? 6.521 2.038 2.384 1.00 13.75 122 ASP B C 1
ATOM 1479 O O . ASP B 1 86 ? 5.811 2.713 3.128 1.00 5.54 122 ASP B O 1
ATOM 1484 N N . GLY B 1 87 ? 7.845 2.134 2.402 1.00 24.60 123 GLY B N 1
ATOM 1485 C CA . GLY B 1 87 ? 8.505 2.788 3.522 1.00 27.00 123 GLY B CA 1
ATOM 1486 C C . GLY B 1 87 ? 8.712 1.900 4.742 1.00 22.92 123 GLY B C 1
ATOM 1487 O O . GLY B 1 87 ? 9.084 2.392 5.819 1.00 14.27 123 GLY B O 1
ATOM 1488 N N . ILE B 1 88 ? 8.496 0.600 4.599 1.00 26.56 124 ILE B N 1
ATOM 1489 C CA . ILE B 1 88 ? 8.691 -0.367 5.661 1.00 9.75 124 ILE B CA 1
ATOM 1490 C C . ILE B 1 88 ? 9.560 -1.473 5.092 1.00 14.53 124 ILE B C 1
ATOM 1491 O O . ILE B 1 88 ? 9.407 -1.844 3.931 1.00 11.05 124 ILE B O 1
ATOM 1496 N N . LEU B 1 89 ? 10.459 -2.001 5.906 1.00 20.44 125 LEU B N 1
ATOM 1497 C CA . LEU B 1 89 ? 11.192 -3.204 5.552 1.00 27.46 125 LEU B CA 1
ATOM 1498 C C . LEU B 1 89 ? 10.965 -4.258 6.619 1.00 17.45 125 LEU B C 1
ATOM 1499 O O . LEU B 1 89 ? 10.476 -3.955 7.709 1.00 18.59 125 LEU B O 1
ATOM 1504 N N . HIS B 1 90 ? 11.362 -5.495 6.309 1.00 22.45 126 HIS B N 1
ATOM 1505 C CA . HIS B 1 90 ? 11.417 -6.552 7.322 1.00 17.85 126 HIS B CA 1
ATOM 1506 C C . HIS B 1 90 ? 12.296 -7.706 6.831 1.00 29.99 126 HIS B C 1
ATOM 1507 O O . HIS B 1 90 ? 13.049 -7.574 5.856 1.00 22.28 126 HIS B O 1
ATOM 1514 N N . LEU B 1 91 ? 12.233 -8.823 7.571 1.00 28.98 127 LEU B N 1
ATOM 1515 C CA . LEU B 1 91 ? 13.008 -10.033 7.326 1.00 18.62 127 LEU B CA 1
ATOM 1516 C C . LEU B 1 91 ? 12.043 -11.193 7.190 1.00 11.76 127 LEU B C 1
ATOM 1517 O O . LEU B 1 91 ? 11.499 -11.662 8.191 1.00 5.82 127 LEU B O 1
ATOM 1522 N N . THR B 1 92 ? 11.863 -11.674 5.975 1.00 6.52 128 THR B N 1
ATOM 1523 C CA . THR B 1 92 ? 11.123 -12.900 5.739 1.00 9.35 128 THR B CA 1
ATOM 1524 C C . THR B 1 92 ? 12.109 -14.061 5.880 1.00 10.81 128 THR B C 1
ATOM 1525 O O . THR B 1 92 ? 13.082 -14.128 5.127 1.00 15.12 128 THR B O 1
ATOM 1529 N N . LEU B 1 93 ? 11.897 -14.940 6.888 1.00 13.04 129 LEU B N 1
ATOM 1530 C CA . LEU B 1 93 ? 12.729 -16.125 7.060 1.00 18.10 129 LEU B CA 1
ATOM 1531 C C . LEU B 1 93 ? 11.885 -17.384 7.200 1.00 6.79 129 LEU B C 1
ATOM 1532 O O . LEU B 1 93 ? 10.824 -17.338 7.813 1.00 6.28 129 LEU B O 1
ATOM 1537 N N . PRO B 1 94 ? 12.357 -18.542 6.628 1.00 7.68 130 PRO B N 1
ATOM 1538 C CA . PRO B 1 94 ? 11.519 -19.749 6.555 1.00 21.57 130 PRO B CA 1
ATOM 1539 C C . PRO B 1 94 ? 11.412 -20.523 7.863 1.00 27.58 130 PRO B C 1
ATOM 1540 O O . PRO B 1 94 ? 11.223 -19.903 8.919 1.00 22.78 130 PRO B O 1
ATOM 1544 N N . LYS B 1 95 ? 11.451 -21.815 7.840 1.00 30.98 131 LYS B N 1
ATOM 1545 C CA . LYS B 1 95 ? 11.318 -22.787 8.941 1.00 14.27 131 LYS B CA 1
ATOM 1546 C C . LYS B 1 95 ? 11.741 -24.132 8.665 1.00 10.14 131 LYS B C 1
ATOM 1547 O O . LYS B 1 95 ? 12.081 -24.383 7.715 1.00 11.87 131 LYS B O 1
ATOM 1553 N N . ALA B 1 96 ? 11.594 -24.991 9.600 1.00 28.60 132 ALA B N 1
ATOM 1554 C CA . ALA B 1 96 ? 11.764 -26.432 9.804 1.00 4.54 132 ALA B CA 1
ATOM 1555 C C . ALA B 1 96 ? 10.507 -27.296 9.528 1.00 7.27 132 ALA B C 1
ATOM 1556 O O . ALA B 1 96 ? 9.588 -27.215 10.038 1.00 8.10 132 ALA B O 1
ATOM 1558 N N . GLU B 1 97 ? 10.669 -28.192 8.636 1.00 21.09 133 GLU B N 1
ATOM 1559 C CA . GLU B 1 97 ? 9.658 -29.253 8.274 1.00 29.00 133 GLU B CA 1
ATOM 1560 C C . GLU B 1 97 ? 9.462 -30.237 9.325 1.00 11.48 133 GLU B C 1
ATOM 1561 O O . GLU B 1 97 ? 10.014 -31.107 9.344 1.00 10.13 133 GLU B O 1
ATOM 1567 N N . GLU B 1 98 ? 8.503 -29.900 10.236 1.00 43.49 134 GLU B N 1
ATOM 1568 C CA . GLU B 1 98 ? 8.237 -30.776 11.382 1.00 22.23 134 GLU B CA 1
ATOM 1569 C C . GLU B 1 98 ? 6.744 -31.086 11.493 1.00 34.36 134 GLU B C 1
ATOM 1570 O O . GLU B 1 98 ? 5.922 -30.166 11.510 1.00 33.72 134 GLU B O 1
ATOM 1576 N N . GLU B 1 99 ? 6.412 -32.381 11.615 1.00 24.70 135 GLU B N 1
ATOM 1577 C CA . GLU B 1 99 ? 5.042 -32.893 11.636 1.00 24.85 135 GLU B CA 1
ATOM 1578 C C . GLU B 1 99 ? 4.210 -32.339 12.800 1.00 28.17 135 GLU B C 1
ATOM 1579 O O . GLU B 1 99 ? 2.973 -32.308 12.740 1.00 22.22 135 GLU B O 1
#

Solvent-accessible surface area: 15849 Å² total; per-residue (Å²): 167,153,64,134,38,15,77,82,75,87,72,108,132,10,8,39,27,77,6,62,1,44,39,13,70,109,177,15,26,74,51,83,38,77,34,33,9,22,21,22,23,12,90,69,127,91,98,106,137,86,161,121,93,61,145,216,197,62,115,126,212,122,30,150,50,154,50,46,40,70,22,105,72,162,26,103,109,101,76,21,139,73,128,60,160,120,23,78,14,65,32,27,18,62,72,83,178,163,220,139,150,42,135,19,48,110,89,98,126,48,102,68,24,23,52,12,56,10,84,12,60,68,20,61,91,206,44,35,113,62,117,36,105,73,63,28,3,32,26,38,10,95,83,131,64,121,86,123,88,147,128,102,56,152,190,149,64,85,143,146,143,51,135,38,117,13,76,24,113,14,102,98,165,40,120,84,116,66,28,133,47,130,65,149,122,25,52,40,45,18,50,5,60,62,58,82,137,174

CATH classification: 2.60.40.790

Foldseek 3Di:
DDDPQWAWDCDPFFGKTKDQQFDAPVPFWDWDADFQWIWTWGADDDPCDPVPDDPPPVVPDTGIDTDTDHDPDRFDPPVWDWDDDRRITITIGGDDDDD/DAAPFQDWDDDPWWIKTWHFAAQADPVFDDWDADPQKIWDKGDGDDPPPPPPDDDPDDDDDDGIDTHIDRDPDDDDVVQWDWDDPDRTTMTIGGDDDDD

Organism: Thermostichus vulcanus (NCBI:txid32053)

Nearest PDB structures (foldseek):
  6ewn-assembly2_B  TM=1.010E+00  e=3.416E-16  Thermostichus vulcanus
  6ewn-assembly1_A  TM=9.432E-01  e=2.655E-11  Thermostichus vulcanus
  5j7n-assembly1_A  TM=8.167E-01  e=2.560E-06  Xylella fastidiosa 9a5c
  3guf-assembly1_B  TM=7.774E-01  e=7.937E-06  Xanthomonas citri
  7ck4-assembly1_A  TM=6.981E-01  e=6.948E-04  Synechococcus phage S-ShM2

Secondary structure (DSSP, 8-state):
---TT-B----TT-B--BB---S-HHHHEEEEESSS-EEEEE-PPP----TTS--TT---------B----SS---TTT-EEEE-SS-EEEEB------/---TT--EEE-SS-EEEEEE--SS-GGG----EETTEE-EEE------S-SSS--S--------EEE--B-SS---TTT-B--B-SSEEEEEE------